Protein AF-0000000085035680 (afdb_homodimer)

pLDDT: mean 93.9, std 11.46, range [41.88, 98.94]

Foldseek 3Di:
DVQVVVQVVQLVVLCVVCVVLPKHKDADPPLPDDPAQAAGMWIADPLAIEGEHEEEEQDQKDKDAQVNLCSQVVVCVVSVYFYWYWYFHPVDPVRFTFIAGPVQFDADPNNMTMDGNVSSVVGTDGSNVVSVVRHD/DVQVVVQVVQLVVLCVVCVVLPKHKDADPPLPNDPAQAAGMWIADPLAIEGEHEEEEQDQKDKDAQVNLCSQVVVCVVSVYFYWYWYFHPVDPVRFTFIAGPVQFDADPNNMTMDGNVSSVVGTDGSNVVSVVRHD

Nearest PDB structures (foldseek):
  2wcw-assembly2_C  TM=9.422E-01  e=6.097E-13  Archaeoglobus fulgidus
  2wcz-assembly1_A  TM=9.313E-01  e=2.581E-12  Archaeoglobus fulgidus
  2wcz-assembly1_B  TM=9.390E-01  e=1.023E-11  Archaeoglobus fulgidus
  1ob9-assembly1_A-2  TM=8.726E-01  e=2.090E-10  Saccharolobus solfataricus
  1ob8-assembly1_A  TM=8.510E-01  e=2.075E-09  Saccharolobus solfataricus

Solvent-accessible surface area (backbone atoms only — not comparable to full-atom values): 13864 Å² total; per-residue (Å²): 115,72,66,61,51,52,45,52,51,50,52,50,52,51,48,52,50,35,49,76,71,64,30,27,52,46,43,37,46,57,59,85,72,52,96,53,51,43,41,40,30,43,35,21,26,66,41,41,39,36,35,30,38,75,47,73,34,69,54,67,53,50,76,42,50,46,71,56,50,51,20,35,49,50,33,15,59,38,21,44,31,44,45,32,32,36,37,26,36,61,68,41,91,83,43,56,54,28,38,30,49,57,85,72,43,43,76,44,95,87,50,27,32,38,46,34,56,68,53,38,67,72,67,27,38,44,65,66,54,49,51,54,59,54,65,100,113,70,66,59,50,52,46,51,52,51,53,50,51,52,47,51,50,36,49,75,72,65,29,27,52,45,44,37,46,54,59,86,72,52,95,55,52,44,40,39,30,44,35,21,26,67,41,41,40,35,35,29,37,76,47,71,33,69,54,69,52,51,73,45,51,45,69,57,52,50,21,33,49,50,33,15,59,39,21,44,31,44,47,32,32,37,36,27,35,60,70,41,90,82,43,57,54,27,38,32,48,56,84,72,43,43,75,45,96,87,48,28,32,37,46,35,55,67,54,38,67,72,68,28,37,43,63,68,54,49,52,50,58,52,67,98

InterPro domains:
  IPR002732 Holliday junction resolvase Hjc [PF01870] (10-93)
  IPR011335 Restriction endonuclease type II-like [SSF52980] (7-133)
  IPR011856 tRNA endonuclease-like domain superfamily [G3DSA:3.40.1350.10] (1-135)
  IPR014428 Crossover junction endodeoxyribonuclease Hjc, archaeal [MF_01490] (3-134)
  IPR014428 Crossover junction endodeoxyribonuclease Hjc, archaeal [NF040854] (4-132)
  IPR014428 Crossover junction endodeoxyribonuclease Hjc, archaeal [PIRSF004985] (1-134)
  IPR014428 Crossover junction endodeoxyribonuclease Hjc, archaeal [PTHR39651] (1-120)
  IPR014428 Crossover junction endodeoxyribonuclease Hjc, archaeal [cd00523] (3-133)

Secondary structure (DSSP, 8-state):
-HHHHHHHHHHHHHHHHHHHTT-EEEEBTTTTT-SS---SEEEEETTEEEEEEEEEESSSEEEE-HHHHHHHHHHHHHHT-EEEEEEEETTSSS-PEEEEEGGGSEEPTTS-EEEEHHHHHHH-B-HHHHHHHHH-/-HHHHHHHHHHHHHHHHHHHTT-EEEEBTTTTT-SS---SEEEEETTEEEEEEEEEESSSEEEE-HHHHHHHHHHHHHHT-EEEEEEEETTSSS-PEEEEEGGGSEEPTTS-EEEEHHHHHHH-B-HHHHHHHHH-

Organism: Korarchaeum cryptofilum (strain OPF8) (NCBI:txid374847)

Structure (mmCIF, N/CA/C/O backbone):
data_AF-0000000085035680-model_v1
#
loop_
_entity.id
_entity.type
_entity.pdbx_description
1 polymer 'Crossover junction endodeoxyribonuclease Hjc'
#
loop_
_atom_site.group_PDB
_atom_site.id
_atom_site.type_symbol
_atom_site.label_atom_id
_atom_site.label_alt_id
_atom_site.label_comp_id
_atom_site.label_asym_id
_atom_site.label_entity_id
_atom_site.label_seq_id
_atom_site.pdbx_PDB_ins_code
_atom_site.Cartn_x
_atom_site.Cartn_y
_atom_site.Cartn_z
_atom_site.occupancy
_atom_site.B_iso_or_equiv
_atom_site.auth_seq_id
_atom_site.auth_comp_id
_atom_site.auth_asym_id
_atom_site.auth_atom_id
_atom_site.pdbx_PDB_model_num
ATOM 1 N N . MET A 1 1 ? 19.438 16.219 0.555 1 43.16 1 MET A N 1
ATOM 2 C CA . MET A 1 1 ? 19.703 15.07 1.417 1 43.16 1 MET A CA 1
ATOM 3 C C . MET A 1 1 ? 18.938 15.18 2.73 1 43.16 1 MET A C 1
ATOM 5 O O . MET A 1 1 ? 18.344 14.203 3.197 1 43.16 1 MET A O 1
ATOM 9 N N . LYS A 1 2 ? 18.984 16.359 3.414 1 41.88 2 LYS A N 1
ATOM 10 C CA . LYS A 1 2 ? 18.391 16.641 4.719 1 41.88 2 LYS A CA 1
ATOM 11 C C . LYS A 1 2 ? 16.875 16.578 4.664 1 41.88 2 LYS A C 1
ATOM 13 O O . LYS A 1 2 ? 16.234 16 5.543 1 41.88 2 LYS A O 1
ATOM 18 N N . VAL A 1 3 ? 16.328 17.109 3.543 1 42.78 3 VAL A N 1
ATOM 19 C CA . VAL A 1 3 ? 14.875 17.188 3.404 1 42.78 3 VAL A CA 1
ATOM 20 C C . VAL A 1 3 ? 14.305 15.797 3.141 1 42.78 3 VAL A C 1
ATOM 22 O O . VAL A 1 3 ? 13.258 15.438 3.691 1 42.78 3 VAL A O 1
ATOM 25 N N . LYS A 1 4 ? 14.898 14.977 2.395 1 55.94 4 LYS A N 1
ATOM 26 C CA . LYS A 1 4 ? 14.461 13.617 2.113 1 55.94 4 LYS A CA 1
ATOM 27 C C . LYS A 1 4 ? 14.406 12.781 3.391 1 55.94 4 LYS A C 1
ATOM 29 O O . LYS A 1 4 ? 13.469 12.008 3.598 1 55.94 4 LYS A O 1
ATOM 34 N N . ARG A 1 5 ? 15.383 13.062 4.184 1 67.38 5 ARG A N 1
ATOM 35 C CA . ARG A 1 5 ? 15.477 12.336 5.445 1 67.38 5 ARG A CA 1
ATOM 36 C C . ARG A 1 5 ? 14.336 12.703 6.383 1 67.38 5 ARG A C 1
ATOM 38 O O . ARG A 1 5 ? 13.781 11.844 7.062 1 67.38 5 ARG A O 1
ATOM 45 N N . LYS A 1 6 ? 14.008 13.977 6.316 1 74.56 6 LYS A N 1
ATOM 46 C CA . LYS A 1 6 ? 12.922 14.438 7.176 1 74.56 6 LYS A CA 1
ATOM 47 C C . LYS A 1 6 ? 11.586 13.852 6.73 1 74.56 6 LYS A C 1
ATOM 49 O O . LYS A 1 6 ? 10.75 13.484 7.562 1 74.56 6 LYS A O 1
ATOM 54 N N . GLY A 1 7 ? 11.43 13.711 5.566 1 87.25 7 GLY A N 1
ATOM 55 C CA . GLY A 1 7 ? 10.227 13.109 5.02 1 87.25 7 GLY A CA 1
ATOM 56 C C . GLY A 1 7 ? 10.078 11.648 5.375 1 87.25 7 GLY A C 1
ATOM 57 O O . GLY A 1 7 ? 9.008 11.211 5.809 1 87.25 7 GLY A O 1
ATOM 58 N N . THR A 1 8 ? 11.188 11.008 5.266 1 89.25 8 THR A N 1
ATOM 59 C CA . THR A 1 8 ? 11.156 9.578 5.566 1 89.25 8 THR A CA 1
ATOM 60 C C . THR A 1 8 ? 10.844 9.344 7.039 1 89.25 8 THR A C 1
ATOM 62 O O . THR A 1 8 ? 10.055 8.461 7.375 1 89.25 8 THR A O 1
ATOM 65 N N . LYS A 1 9 ? 11.43 10.086 7.906 1 92.81 9 LYS A N 1
ATOM 66 C CA . LYS A 1 9 ? 11.156 9.961 9.336 1 92.81 9 LYS A CA 1
ATOM 67 C C . LYS A 1 9 ? 9.695 10.266 9.641 1 92.81 9 LYS A C 1
ATOM 69 O O . LYS A 1 9 ? 9.07 9.586 10.461 1 92.81 9 LYS A O 1
ATOM 74 N N . ALA A 1 10 ? 9.172 11.281 9.031 1 95.38 10 ALA A N 1
ATOM 75 C CA . ALA A 1 10 ? 7.773 11.656 9.242 1 95.38 10 ALA A CA 1
ATOM 76 C C . ALA A 1 10 ? 6.836 10.531 8.812 1 95.38 10 ALA A C 1
ATOM 78 O O . ALA A 1 10 ? 5.855 10.234 9.5 1 95.38 10 ALA A O 1
ATOM 79 N N . GLU A 1 11 ? 7.156 9.922 7.672 1 95.69 11 GLU A N 1
ATOM 80 C CA . GLU A 1 11 ? 6.352 8.797 7.211 1 95.69 11 GLU A CA 1
ATOM 81 C C . GLU A 1 11 ? 6.383 7.648 8.211 1 95.69 11 GLU A C 1
ATOM 83 O O . GLU A 1 11 ? 5.344 7.059 8.523 1 95.69 11 GLU A O 1
ATOM 88 N N . ARG A 1 12 ? 7.492 7.395 8.742 1 95.06 12 ARG A N 1
ATOM 89 C CA . ARG A 1 12 ? 7.629 6.301 9.695 1 95.06 12 ARG A CA 1
ATOM 90 C C . ARG A 1 12 ? 6.906 6.617 11 1 95.06 12 ARG A C 1
ATOM 92 O O . ARG A 1 12 ? 6.258 5.742 11.586 1 95.06 12 ARG A O 1
ATOM 99 N N . ASP A 1 13 ? 7.051 7.844 11.422 1 96.06 13 ASP A N 1
ATOM 100 C CA . ASP A 1 13 ? 6.344 8.273 12.625 1 96.06 13 ASP A CA 1
ATOM 101 C C . ASP A 1 13 ? 4.832 8.094 12.469 1 96.06 13 ASP A C 1
ATOM 103 O O . ASP A 1 13 ? 4.164 7.594 13.375 1 96.06 13 ASP A O 1
ATOM 107 N N . LEU A 1 14 ? 4.332 8.523 11.359 1 97.81 14 LEU A N 1
ATOM 108 C CA . LEU A 1 14 ? 2.9 8.422 11.102 1 97.81 14 LEU A CA 1
ATOM 109 C C . LEU A 1 14 ? 2.471 6.957 11.016 1 97.81 14 LEU A C 1
ATOM 111 O O . LEU A 1 14 ? 1.43 6.582 11.555 1 97.81 14 LEU A O 1
ATOM 115 N N . LEU A 1 15 ? 3.244 6.176 10.383 1 97.12 15 LEU A N 1
ATOM 116 C CA . LEU A 1 15 ? 2.982 4.742 10.281 1 97.12 15 LEU A CA 1
ATOM 117 C C . LEU A 1 15 ? 2.896 4.105 11.656 1 97.12 15 LEU A C 1
ATOM 119 O O . LEU A 1 15 ? 1.961 3.35 11.938 1 97.12 15 LEU A O 1
ATOM 123 N N . ASP A 1 16 ? 3.834 4.418 12.477 1 97.38 16 ASP A N 1
ATOM 124 C CA . ASP A 1 16 ? 3.855 3.893 13.836 1 97.38 16 ASP A CA 1
ATOM 125 C C . ASP A 1 16 ? 2.594 4.293 14.602 1 97.38 16 ASP A C 1
ATOM 127 O O . ASP A 1 16 ? 2.018 3.482 15.328 1 97.38 16 ASP A O 1
ATOM 131 N N . LYS A 1 17 ? 2.258 5.488 14.453 1 98.12 17 LYS A N 1
ATOM 132 C CA . LYS A 1 17 ? 1.06 5.98 15.125 1 98.12 17 LYS A CA 1
ATOM 133 C C . LYS A 1 17 ? -0.184 5.234 14.656 1 98.12 17 LYS A C 1
ATOM 135 O O . LYS A 1 17 ? -1.044 4.875 15.461 1 98.12 17 LYS A O 1
ATOM 140 N N . PHE A 1 18 ? -0.332 4.996 13.359 1 98.62 18 PHE A N 1
ATOM 141 C CA . PHE A 1 18 ? -1.469 4.262 12.828 1 98.62 18 PHE A CA 1
ATOM 142 C C . PHE A 1 18 ? -1.557 2.871 13.445 1 98.62 18 PHE A C 1
ATOM 144 O O . PHE A 1 18 ? -2.617 2.465 13.922 1 98.62 18 PHE A O 1
ATOM 151 N N . TRP A 1 19 ? -0.537 2.199 13.516 1 98.44 19 TRP A N 1
ATOM 152 C CA . TRP A 1 19 ? -0.544 0.84 14.047 1 98.44 19 TRP A CA 1
ATOM 153 C C . TRP A 1 19 ? -0.839 0.842 15.539 1 98.44 19 TRP A C 1
ATOM 155 O O . TRP A 1 19 ? -1.542 -0.038 16.047 1 98.44 19 TRP A O 1
ATOM 165 N N . ARG A 1 20 ? -0.285 1.836 16.234 1 98.19 20 ARG A N 1
ATOM 166 C CA . ARG A 1 20 ? -0.594 1.951 17.656 1 98.19 20 ARG A CA 1
ATOM 167 C C . ARG A 1 20 ? -2.088 2.17 17.875 1 98.19 20 ARG A C 1
ATOM 169 O O . ARG A 1 20 ? -2.646 1.709 18.875 1 98.19 20 ARG A O 1
ATOM 176 N N . LEU A 1 21 ? -2.684 2.801 16.922 1 98.69 21 LEU A N 1
ATOM 177 C CA . LEU A 1 21 ? -4.098 3.143 17.062 1 98.69 21 LEU A CA 1
ATOM 178 C C . LEU A 1 21 ? -4.977 2.057 16.453 1 98.69 21 LEU A C 1
ATOM 180 O O . LEU A 1 21 ? -6.203 2.182 16.438 1 98.69 21 LEU A O 1
ATOM 184 N N . GLY A 1 22 ? -4.395 1.031 15.852 1 98.31 22 GLY A N 1
ATOM 185 C CA . GLY A 1 22 ? -5.137 -0.125 15.375 1 98.31 22 GLY A CA 1
ATOM 186 C C . GLY A 1 22 ? -5.477 -0.045 13.898 1 98.31 22 GLY A C 1
ATOM 187 O O . GLY A 1 22 ? -6.348 -0.774 13.414 1 98.31 22 GLY A O 1
ATOM 188 N N . ILE A 1 23 ? -4.793 0.842 13.188 1 98.69 23 ILE A N 1
ATOM 189 C CA . ILE A 1 23 ? -4.98 0.989 11.75 1 98.69 23 ILE A CA 1
ATOM 190 C C . ILE A 1 23 ? -3.836 0.31 11.008 1 98.69 23 ILE A C 1
ATOM 192 O O . ILE A 1 23 ? -2.666 0.506 11.344 1 98.69 23 ILE A O 1
ATOM 196 N N . GLY A 1 24 ? -4.215 -0.551 10.07 1 98.5 24 GLY A N 1
ATOM 197 C CA . GLY A 1 24 ? -3.172 -1.075 9.203 1 98.5 24 GLY A CA 1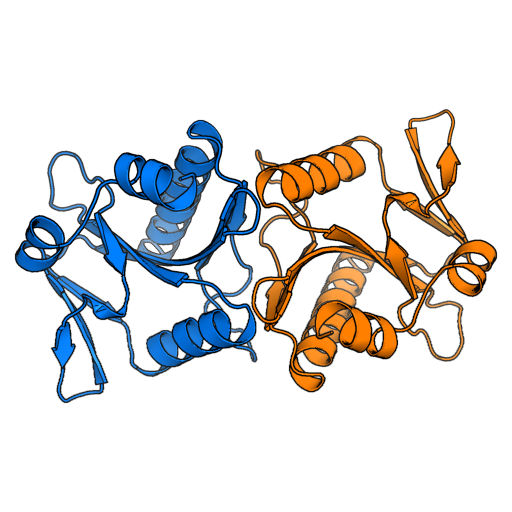
ATOM 198 C C . GLY A 1 24 ? -2.625 -0.043 8.234 1 98.5 24 GLY A C 1
ATOM 199 O O . GLY A 1 24 ? -3.381 0.764 7.688 1 98.5 24 GLY A O 1
ATOM 200 N N . ALA A 1 25 ? -1.33 -0.09 8.031 1 98.44 25 ALA A N 1
ATOM 201 C CA . ALA A 1 25 ? -0.737 0.911 7.148 1 98.44 25 ALA A CA 1
ATOM 202 C C . ALA A 1 25 ? 0.606 0.433 6.605 1 98.44 25 ALA A C 1
ATOM 204 O O . ALA A 1 25 ? 1.331 -0.302 7.277 1 98.44 25 ALA A O 1
ATOM 205 N N . VAL A 1 26 ? 0.913 0.912 5.371 1 97.19 26 VAL A N 1
ATOM 206 C CA . VAL A 1 26 ? 2.199 0.6 4.758 1 97.19 26 VAL A CA 1
ATOM 207 C C . VAL A 1 26 ? 2.752 1.839 4.059 1 97.19 26 VAL A C 1
ATOM 209 O O . VAL A 1 26 ? 1.99 2.701 3.613 1 97.19 26 VAL A O 1
ATOM 212 N N . ARG A 1 27 ? 4.062 1.878 4.035 1 96.56 27 ARG A N 1
ATOM 213 C CA . ARG A 1 27 ? 4.691 2.879 3.18 1 96.56 27 ARG A CA 1
ATOM 214 C C . ARG A 1 27 ? 4.793 2.385 1.74 1 96.56 27 ARG A C 1
ATOM 216 O O . ARG A 1 27 ? 5.07 1.207 1.501 1 96.56 27 ARG A O 1
ATOM 223 N N . VAL A 1 28 ? 4.59 3.271 0.886 1 95.81 28 VAL A N 1
ATOM 224 C CA . VAL A 1 28 ? 4.652 2.943 -0.535 1 95.81 28 VAL A CA 1
ATOM 225 C C . VAL A 1 28 ? 6.066 3.188 -1.06 1 95.81 28 VAL A C 1
ATOM 227 O O . VAL A 1 28 ? 6.715 4.168 -0.682 1 95.81 28 VAL A O 1
ATOM 230 N N . ALA A 1 29 ? 6.484 2.26 -1.96 1 92.06 29 ALA A N 1
ATOM 231 C CA . ALA A 1 29 ? 7.816 2.387 -2.545 1 92.06 29 ALA A CA 1
ATOM 232 C C . ALA A 1 29 ? 7.816 3.393 -3.693 1 92.06 29 ALA A C 1
ATOM 234 O O . ALA A 1 29 ? 6.941 3.355 -4.559 1 92.06 29 ALA A O 1
ATOM 235 N N . GLY A 1 30 ? 8.805 4.18 -3.838 1 76.56 30 GLY A N 1
ATOM 236 C CA . GLY A 1 30 ? 9.086 4.965 -5.027 1 76.56 30 GLY A CA 1
ATOM 237 C C . GLY A 1 30 ? 8.195 6.18 -5.168 1 76.56 30 GLY A C 1
ATOM 238 O O . GLY A 1 30 ? 7.859 6.586 -6.285 1 76.56 30 GLY A O 1
ATOM 239 N N . SER A 1 31 ? 7.363 6.812 -4.328 1 61.81 31 SER A N 1
ATOM 240 C CA . SER A 1 31 ? 6.41 7.918 -4.402 1 61.81 31 SER A CA 1
ATOM 241 C C . SER A 1 31 ? 6.777 8.891 -5.52 1 61.81 31 SER A C 1
ATOM 243 O O . SER A 1 31 ? 5.906 9.367 -6.246 1 61.81 31 SER A O 1
ATOM 245 N N . GLY A 1 32 ? 8 9.023 -5.953 1 53.56 32 GLY A N 1
ATOM 246 C CA . GLY A 1 32 ? 8.391 10.039 -6.914 1 53.56 32 GLY A CA 1
ATOM 247 C C . GLY A 1 32 ? 8.773 9.469 -8.266 1 53.56 32 GLY A C 1
ATOM 248 O O . GLY A 1 32 ? 8.859 10.203 -9.258 1 53.56 32 GLY A O 1
ATOM 249 N N . ALA A 1 33 ? 8.914 8.258 -8.359 1 57.81 33 ALA A N 1
ATOM 250 C CA . ALA A 1 33 ? 9.508 7.75 -9.594 1 57.81 33 ALA A CA 1
ATOM 251 C C . ALA A 1 33 ? 8.633 6.672 -10.219 1 57.81 33 ALA A C 1
ATOM 253 O O . ALA A 1 33 ? 9.008 6.07 -11.234 1 57.81 33 ALA A O 1
ATOM 254 N N . SER A 1 34 ? 7.441 6.691 -9.695 1 64.88 34 SER A N 1
ATOM 255 C CA . SER A 1 34 ? 6.648 5.566 -10.188 1 64.88 34 SER A CA 1
ATOM 256 C C . SER A 1 34 ? 5.965 5.91 -11.508 1 64.88 34 SER A C 1
ATOM 258 O O . SER A 1 34 ? 5.52 7.039 -11.703 1 64.88 34 SER A O 1
ATOM 260 N N . ALA A 1 35 ? 5.957 4.992 -12.43 1 83.75 35 ALA A N 1
ATOM 261 C CA . ALA A 1 35 ? 5.246 5.129 -13.703 1 83.75 35 ALA A CA 1
ATOM 262 C C . ALA A 1 35 ? 3.736 5.102 -13.492 1 83.75 35 ALA A C 1
ATOM 264 O O . ALA A 1 35 ? 2.973 5.492 -14.375 1 83.75 35 ALA A O 1
ATOM 265 N N . HIS A 1 36 ? 3.326 4.715 -12.297 1 95.38 36 HIS A N 1
ATOM 266 C CA . HIS A 1 36 ? 1.904 4.602 -11.992 1 95.38 36 HIS A CA 1
ATOM 267 C C . HIS A 1 36 ? 1.511 5.516 -10.836 1 95.38 36 HIS A C 1
ATOM 269 O O . HIS A 1 36 ? 2.363 5.934 -10.055 1 95.38 36 HIS A O 1
ATOM 275 N N . PRO A 1 37 ? 0.228 5.879 -10.812 1 97 37 PRO A N 1
ATOM 276 C CA . PRO A 1 37 ? -0.267 6.668 -9.68 1 97 37 PRO A CA 1
ATOM 277 C C . PRO A 1 37 ? 0.182 6.109 -8.328 1 97 37 PRO A C 1
ATOM 279 O O . PRO A 1 37 ? 0.234 4.891 -8.148 1 97 37 PRO A O 1
ATOM 282 N N . SER A 1 38 ? 0.51 7.02 -7.445 1 96.75 38 SER A N 1
ATOM 283 C CA . SER A 1 38 ? 1.128 6.609 -6.191 1 96.75 38 SER A CA 1
ATOM 284 C C . SER A 1 38 ? 0.861 7.625 -5.086 1 96.75 38 SER A C 1
ATOM 286 O O . SER A 1 38 ? 0.177 8.625 -5.305 1 96.75 38 SER A O 1
ATOM 288 N N . THR A 1 39 ? 1.312 7.281 -3.898 1 96.88 39 THR A N 1
ATOM 289 C CA . THR A 1 39 ? 1.241 8.07 -2.678 1 96.88 39 THR A CA 1
ATOM 290 C C . THR A 1 39 ? 2.355 7.68 -1.711 1 96.88 39 THR A C 1
ATOM 292 O O . THR A 1 39 ? 3.268 6.938 -2.076 1 96.88 39 THR A O 1
ATOM 295 N N . ASP A 1 40 ? 2.248 8.18 -0.502 1 96.88 40 ASP A N 1
ATOM 296 C CA . ASP A 1 40 ? 3.316 7.867 0.44 1 96.88 40 ASP A CA 1
ATOM 297 C C . ASP A 1 40 ? 2.906 6.73 1.375 1 96.88 40 ASP A C 1
ATOM 299 O O . ASP A 1 40 ? 3.725 5.875 1.718 1 96.88 40 ASP A O 1
ATOM 303 N N . ILE A 1 41 ? 1.662 6.738 1.8 1 98 41 ILE A N 1
ATOM 304 C CA . ILE A 1 41 ? 1.158 5.754 2.754 1 98 41 ILE A CA 1
ATOM 305 C C . ILE A 1 41 ? -0.221 5.27 2.314 1 98 41 ILE A C 1
ATOM 307 O O . ILE A 1 41 ? -1.058 6.062 1.882 1 98 41 ILE A O 1
ATOM 311 N N . ILE A 1 42 ? -0.447 4 2.361 1 98.56 42 ILE A N 1
ATOM 312 C CA . ILE A 1 42 ? -1.786 3.42 2.344 1 98.56 42 ILE A CA 1
ATOM 313 C C . ILE A 1 42 ? -2.176 2.979 3.752 1 98.56 42 ILE A C 1
ATOM 315 O O . ILE A 1 42 ? -1.399 2.305 4.434 1 98.56 42 ILE A O 1
ATOM 319 N N . ALA A 1 43 ? -3.287 3.389 4.195 1 98.75 43 ALA A N 1
ATOM 320 C CA . ALA A 1 43 ? -3.812 2.994 5.5 1 98.75 43 ALA A CA 1
ATOM 321 C C . ALA A 1 43 ? -5.227 2.43 5.375 1 98.75 43 ALA A C 1
ATOM 323 O O . ALA A 1 43 ? -5.98 2.824 4.484 1 98.75 43 ALA A O 1
ATOM 324 N N . GLY A 1 44 ? -5.551 1.505 6.238 1 98.5 44 GLY A N 1
ATOM 325 C CA . GLY A 1 44 ? -6.879 0.915 6.137 1 98.5 44 GLY A CA 1
ATOM 326 C C . GLY A 1 44 ? -7.336 0.249 7.418 1 98.5 44 GLY A C 1
ATOM 327 O O . GLY A 1 44 ? -6.512 -0.109 8.266 1 98.5 44 GLY A O 1
ATOM 328 N N . PHE A 1 45 ? -8.656 0.135 7.488 1 98.81 45 PHE A N 1
ATOM 329 C CA . PHE A 1 45 ? -9.328 -0.571 8.578 1 98.81 45 PHE A CA 1
ATOM 330 C C . PHE A 1 45 ? -10.641 -1.181 8.102 1 98.81 45 PHE A C 1
ATOM 332 O O . PHE A 1 45 ? -11.57 -0.458 7.734 1 98.81 45 PHE A O 1
ATOM 339 N N . ARG A 1 46 ? -10.68 -2.48 8.148 1 98.12 46 ARG A N 1
ATOM 340 C CA . ARG A 1 46 ? -11.883 -3.248 7.855 1 98.12 46 ARG A CA 1
ATOM 341 C C . ARG A 1 46 ? -12.555 -2.744 6.582 1 98.12 46 ARG A C 1
ATOM 343 O O . ARG A 1 46 ? -13.758 -2.479 6.574 1 98.12 46 ARG A O 1
ATOM 350 N N . GLY A 1 47 ? -11.734 -2.566 5.574 1 97.06 47 GLY A N 1
ATOM 351 C CA . GLY A 1 47 ? -12.273 -2.301 4.25 1 97.06 47 GLY A CA 1
ATOM 352 C C . GLY A 1 47 ? -12.281 -0.825 3.895 1 97.06 47 GLY A C 1
ATOM 353 O O . GLY A 1 47 ? -12.484 -0.462 2.734 1 97.06 47 GLY A O 1
ATOM 354 N N . ARG A 1 48 ? -12.156 0.03 4.82 1 98.5 48 ARG A N 1
ATOM 355 C CA . ARG A 1 48 ? -12.008 1.452 4.531 1 98.5 48 ARG A CA 1
ATOM 356 C C . ARG A 1 48 ? -10.547 1.816 4.301 1 98.5 48 ARG A C 1
ATOM 358 O O . ARG A 1 48 ? -9.695 1.543 5.148 1 98.5 48 ARG A O 1
ATOM 365 N N . ILE A 1 49 ? -10.305 2.422 3.17 1 98.81 49 ILE A N 1
ATOM 366 C CA . ILE A 1 49 ? -8.922 2.641 2.76 1 98.81 49 ILE A CA 1
ATOM 367 C C . ILE A 1 49 ? -8.672 4.137 2.572 1 98.81 49 ILE A C 1
ATOM 369 O O . ILE A 1 49 ? -9.508 4.848 2.014 1 98.81 49 ILE A O 1
ATOM 373 N N . ALA A 1 50 ? -7.539 4.602 3.016 1 98.88 50 ALA A N 1
ATOM 374 C CA . ALA A 1 50 ? -7.059 5.957 2.764 1 98.88 50 ALA A CA 1
ATOM 375 C C . ALA A 1 50 ? -5.711 5.941 2.051 1 98.88 50 ALA A C 1
ATOM 377 O O . ALA A 1 50 ? -4.836 5.133 2.381 1 98.88 50 ALA A O 1
ATOM 378 N N . VAL A 1 51 ? -5.527 6.73 1.034 1 98.75 51 VAL A N 1
ATOM 379 C CA . VAL A 1 51 ? -4.219 7.035 0.461 1 98.75 51 VAL A CA 1
ATOM 380 C C . VAL A 1 51 ? -3.727 8.383 0.985 1 98.75 51 VAL A C 1
ATOM 382 O O . VAL A 1 51 ? -4.457 9.375 0.948 1 98.75 51 VAL A O 1
ATOM 385 N N . ILE A 1 52 ? -2.506 8.391 1.483 1 98.75 52 ILE 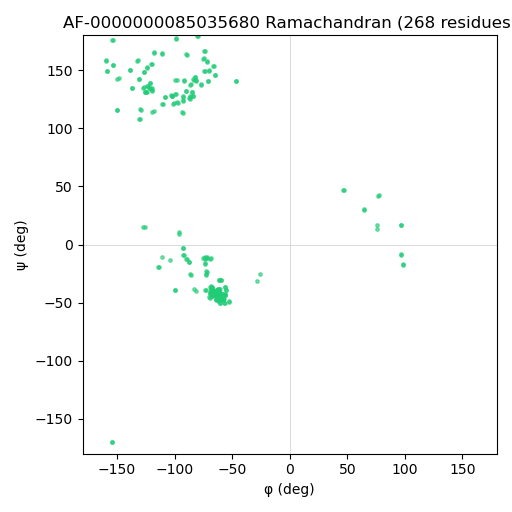A N 1
ATOM 386 C CA . ILE A 1 52 ? -2.102 9.539 2.291 1 98.75 52 ILE A CA 1
ATOM 387 C C . ILE A 1 52 ? -0.768 10.086 1.781 1 98.75 52 ILE A C 1
ATOM 389 O O . ILE A 1 52 ? 0.246 9.383 1.809 1 98.75 52 ILE A O 1
ATOM 393 N N . GLU A 1 53 ? -0.788 11.305 1.294 1 98.25 53 GLU A N 1
ATOM 394 C CA . GLU A 1 53 ? 0.42 12.062 0.981 1 98.25 53 GLU A CA 1
ATOM 395 C C . GLU A 1 53 ? 0.963 12.773 2.221 1 98.25 53 GLU A C 1
ATOM 397 O O . GLU A 1 53 ? 0.217 13.445 2.936 1 98.25 53 GLU A O 1
ATOM 402 N N . VAL A 1 54 ? 2.289 12.617 2.471 1 97.88 54 VAL A N 1
ATOM 403 C CA . VAL A 1 54 ? 2.875 13.18 3.682 1 97.88 54 VAL A CA 1
ATOM 404 C C . VAL A 1 54 ? 3.758 14.375 3.32 1 97.88 54 VAL A C 1
ATOM 406 O O . VAL A 1 54 ? 4.617 14.273 2.441 1 97.88 54 VAL A O 1
ATOM 409 N N . LYS A 1 55 ? 3.529 15.5 3.945 1 97.25 55 LYS A N 1
ATOM 410 C CA . LYS A 1 55 ? 4.316 16.719 3.756 1 97.25 55 LYS A CA 1
ATOM 411 C C . LYS A 1 55 ? 4.875 17.219 5.082 1 97.25 55 LYS A C 1
ATOM 413 O O . LYS A 1 55 ? 4.156 17.281 6.082 1 97.25 55 LYS A O 1
ATOM 418 N N . VAL A 1 56 ? 6.148 17.516 5.121 1 96.56 56 VAL A N 1
ATOM 419 C CA . VAL A 1 56 ? 6.809 18.141 6.262 1 96.56 56 VAL A CA 1
ATOM 420 C C . VAL A 1 56 ? 7.418 19.484 5.844 1 96.56 56 VAL A C 1
ATOM 422 O O . VAL A 1 56 ? 8.062 19.578 4.793 1 96.56 56 VAL A O 1
ATOM 425 N N . SER A 1 57 ? 7.184 20.438 6.691 1 95.69 57 SER A N 1
ATOM 426 C CA . SER A 1 57 ? 7.711 21.75 6.328 1 95.69 57 SER A CA 1
ATOM 427 C C . SER A 1 57 ? 8.055 22.578 7.566 1 95.69 57 SER A C 1
ATOM 429 O O . SER A 1 57 ? 7.332 22.531 8.562 1 95.69 57 SER A O 1
ATOM 431 N N . SER A 1 58 ? 9.117 23.312 7.461 1 94.81 58 SER A N 1
ATOM 432 C CA . SER A 1 58 ? 9.438 24.312 8.484 1 94.81 58 SER A CA 1
ATOM 433 C C . SER A 1 58 ? 8.766 25.641 8.188 1 94.81 58 SER A C 1
ATOM 435 O O . SER A 1 58 ? 8.742 26.531 9.039 1 94.81 58 SER A O 1
ATOM 437 N N . LYS A 1 59 ? 8.281 25.797 6.98 1 95.56 59 LYS A N 1
ATOM 438 C CA . LYS A 1 59 ? 7.559 27 6.582 1 95.56 59 LYS A CA 1
ATOM 439 C C . LYS A 1 59 ? 6.109 26.953 7.055 1 95.56 59 LYS A C 1
ATOM 441 O O . LYS A 1 59 ? 5.703 26.016 7.746 1 95.56 59 LYS A O 1
ATOM 446 N N . GLU A 1 60 ? 5.387 28.031 6.727 1 96.06 60 GLU A N 1
ATOM 447 C CA . GLU A 1 60 ? 4.016 28.141 7.223 1 96.06 60 GLU A CA 1
ATOM 448 C C . GLU A 1 60 ? 3.014 27.656 6.18 1 96.06 60 GLU A C 1
ATOM 450 O O . GLU A 1 60 ? 1.81 27.875 6.316 1 96.06 60 GLU A O 1
ATOM 455 N N . ALA A 1 61 ? 3.518 27.047 5.102 1 97.88 61 ALA A N 1
ATOM 456 C CA . ALA A 1 61 ? 2.639 26.469 4.094 1 97.88 61 ALA A CA 1
ATOM 457 C C . ALA A 1 61 ? 3.336 25.328 3.354 1 97.88 61 ALA A C 1
ATOM 459 O O . ALA A 1 61 ? 4.566 25.281 3.295 1 97.88 61 ALA A O 1
ATOM 460 N N . VAL A 1 62 ? 2.5 24.406 2.832 1 98.06 62 VAL A N 1
ATOM 461 C CA . VAL A 1 62 ? 2.99 23.375 1.91 1 98.06 62 VAL A CA 1
ATOM 462 C C . VAL A 1 62 ? 2.195 23.438 0.607 1 98.06 62 VAL A C 1
ATOM 464 O O . VAL A 1 62 ? 1.046 23.891 0.593 1 98.06 62 VAL A O 1
ATOM 467 N N . TYR A 1 63 ? 2.879 23.016 -0.405 1 98.38 63 TYR A N 1
ATOM 468 C CA . TYR A 1 63 ? 2.271 23 -1.729 1 98.38 63 TYR A CA 1
ATOM 469 C C . TYR A 1 63 ? 2.396 21.609 -2.363 1 98.38 63 TYR A C 1
ATOM 471 O O . TYR A 1 63 ? 3.434 20.953 -2.242 1 98.38 63 TYR A O 1
ATOM 479 N N . ILE A 1 64 ? 1.366 21.156 -2.924 1 97.81 64 ILE A N 1
ATOM 480 C CA . ILE A 1 64 ? 1.375 19.891 -3.648 1 97.81 64 ILE A CA 1
ATOM 481 C C . ILE A 1 64 ? 1.206 20.141 -5.145 1 97.81 64 ILE A C 1
ATOM 483 O O . ILE A 1 64 ? 0.2 20.719 -5.57 1 97.81 64 ILE A O 1
ATOM 487 N N . PRO A 1 65 ? 2.137 19.719 -5.922 1 97.19 65 PRO A N 1
ATOM 488 C CA . PRO A 1 65 ? 2.068 19.984 -7.363 1 97.19 65 PRO A CA 1
ATOM 489 C C . PRO A 1 65 ? 0.907 19.266 -8.039 1 97.19 65 PRO A C 1
ATOM 491 O O . PRO A 1 65 ? 0.492 18.188 -7.582 1 97.19 65 PRO A O 1
ATOM 494 N N . PRO A 1 66 ? 0.45 19.828 -9.133 1 97.19 66 PRO A N 1
ATOM 495 C CA . PRO A 1 66 ? -0.698 19.25 -9.836 1 97.19 66 PRO A CA 1
ATOM 496 C C . PRO A 1 66 ? -0.487 17.781 -10.203 1 97.19 66 PRO A C 1
ATOM 498 O O . PRO A 1 66 ? -1.427 16.984 -10.141 1 97.19 66 PRO A O 1
ATOM 501 N N . GLU A 1 67 ? 0.729 17.422 -10.625 1 95.62 67 GLU A N 1
ATOM 502 C CA . GLU A 1 67 ? 0.998 16.031 -11.016 1 95.62 67 GLU A CA 1
ATOM 503 C C . GLU A 1 67 ? 0.834 15.086 -9.828 1 95.62 67 GLU A C 1
ATOM 505 O O . GLU A 1 67 ? 0.343 13.969 -9.992 1 95.62 67 GLU A O 1
ATOM 510 N N . GLU A 1 68 ? 1.256 15.5 -8.664 1 95.94 68 GLU A N 1
ATOM 511 C CA . GLU A 1 68 ? 1.098 14.695 -7.457 1 95.94 68 GLU A CA 1
ATOM 512 C C . GLU A 1 68 ? -0.369 14.594 -7.043 1 95.94 68 GLU A C 1
ATOM 514 O O . GLU A 1 68 ? -0.841 13.523 -6.656 1 95.94 68 GLU A O 1
ATOM 519 N N . VAL A 1 69 ? -1.083 15.688 -7.156 1 97 69 VAL A N 1
ATOM 520 C CA . VAL A 1 69 ? -2.51 15.703 -6.852 1 97 69 VAL A CA 1
ATOM 521 C C . VAL A 1 69 ? -3.244 14.711 -7.754 1 97 69 VAL A C 1
ATOM 523 O O . VAL A 1 69 ? -4.059 13.922 -7.281 1 97 69 VAL A O 1
ATOM 526 N N . ARG A 1 70 ? -2.934 14.773 -9.023 1 96.81 70 ARG A N 1
ATOM 527 C CA . ARG A 1 70 ? -3.553 13.859 -9.984 1 96.81 70 ARG A CA 1
ATOM 528 C C . ARG A 1 70 ? -3.23 12.414 -9.648 1 96.81 70 ARG A C 1
ATOM 530 O O . ARG A 1 70 ? -4.102 11.539 -9.734 1 96.81 70 ARG A O 1
ATOM 537 N N . SER A 1 71 ? -2.014 12.227 -9.289 1 97.06 71 SER A N 1
ATOM 538 C CA . SER A 1 71 ? -1.574 10.875 -8.938 1 97.06 71 SER A CA 1
ATOM 539 C C . SER A 1 71 ? -2.352 10.328 -7.746 1 97.06 71 SER A C 1
ATOM 541 O O . SER A 1 71 ? -2.881 9.219 -7.801 1 97.06 71 SER A O 1
ATOM 543 N N . ILE A 1 72 ? -2.482 11.102 -6.734 1 97.62 72 ILE A N 1
ATOM 544 C CA . ILE A 1 72 ? -3.186 10.719 -5.516 1 97.62 72 ILE A CA 1
ATOM 545 C C . ILE A 1 72 ? -4.652 10.43 -5.832 1 97.62 72 ILE A C 1
ATOM 547 O O . ILE A 1 72 ? -5.188 9.391 -5.441 1 97.62 72 ILE A O 1
ATOM 551 N N . ASN A 1 73 ? -5.258 11.32 -6.547 1 98.19 73 ASN A N 1
ATOM 552 C CA . ASN A 1 73 ? -6.68 11.195 -6.848 1 98.19 73 ASN A CA 1
ATOM 553 C C . ASN A 1 73 ? -6.953 10.008 -7.77 1 98.19 73 ASN A C 1
ATOM 555 O O . ASN A 1 73 ? -7.973 9.328 -7.625 1 98.19 73 ASN A O 1
ATOM 559 N N . SER A 1 74 ? -6.066 9.828 -8.703 1 98.25 74 SER A N 1
ATOM 560 C CA . SER A 1 74 ? -6.234 8.688 -9.602 1 98.25 74 SER A CA 1
ATOM 561 C C . SER A 1 74 ? -6.156 7.367 -8.852 1 98.25 74 SER A C 1
ATOM 563 O O . SER A 1 74 ? -7.008 6.492 -9.031 1 98.25 74 SER A O 1
ATOM 565 N N . LEU A 1 75 ? -5.164 7.266 -8 1 98.31 75 LEU A N 1
ATOM 566 C CA . LEU A 1 75 ? -5.02 6.066 -7.18 1 98.31 75 LEU A CA 1
ATOM 567 C C . LEU A 1 75 ? -6.246 5.859 -6.297 1 98.31 75 LEU A C 1
ATOM 569 O O . LEU A 1 75 ? -6.816 4.77 -6.262 1 98.31 75 LEU A O 1
ATOM 573 N N . ALA A 1 76 ? -6.594 6.91 -5.621 1 98.81 76 ALA A N 1
ATOM 574 C CA . ALA A 1 76 ? -7.746 6.855 -4.719 1 98.81 76 ALA A CA 1
ATOM 575 C C . ALA A 1 76 ? -9 6.414 -5.465 1 98.81 76 ALA A C 1
ATOM 577 O O . ALA A 1 76 ? -9.773 5.598 -4.961 1 98.81 76 ALA A O 1
ATOM 578 N N . SER A 1 77 ? -9.164 6.973 -6.609 1 98.69 77 SER A N 1
ATOM 579 C CA . SER A 1 77 ? -10.359 6.699 -7.402 1 98.69 77 SER A CA 1
ATOM 580 C C . SER A 1 77 ? -10.43 5.234 -7.82 1 98.69 77 SER A C 1
ATOM 582 O O . SER A 1 77 ? -11.461 4.582 -7.652 1 98.69 77 SER A O 1
ATOM 584 N N . VAL A 1 78 ? -9.391 4.68 -8.305 1 98.69 78 VAL A N 1
ATOM 585 C CA . VAL A 1 78 ? -9.391 3.307 -8.797 1 98.69 78 VAL A CA 1
ATOM 586 C C . VAL A 1 78 ? -9.578 2.338 -7.633 1 98.69 78 VAL A C 1
ATOM 588 O O . VAL A 1 78 ? -10.383 1.405 -7.715 1 98.69 78 VAL A O 1
ATOM 591 N N . ILE A 1 79 ? -8.875 2.562 -6.52 1 98.5 79 ILE A N 1
ATOM 592 C CA . ILE A 1 79 ? -8.906 1.686 -5.352 1 98.5 79 ILE A CA 1
ATOM 593 C C . ILE A 1 79 ? -10.242 1.842 -4.625 1 98.5 79 ILE A C 1
ATOM 595 O O . ILE A 1 79 ? -10.742 0.889 -4.023 1 98.5 79 ILE A O 1
ATOM 599 N N . GLY A 1 80 ? -10.82 2.914 -4.77 1 98.31 80 GLY A N 1
ATOM 600 C CA . GLY A 1 80 ? -11.953 3.258 -3.93 1 98.31 80 GLY A CA 1
ATOM 601 C C . GLY A 1 80 ? -11.555 3.707 -2.537 1 98.31 80 GLY A C 1
ATOM 602 O O . GLY A 1 80 ? -12.156 3.295 -1.547 1 98.31 80 GLY A O 1
ATOM 603 N N . ALA A 1 81 ? -10.531 4.516 -2.43 1 98.69 81 ALA A N 1
ATOM 604 C CA . ALA A 1 81 ? -9.977 5.004 -1.171 1 98.69 81 ALA A CA 1
ATOM 605 C C . ALA A 1 81 ? -10.227 6.496 -1.001 1 98.69 81 ALA A C 1
ATOM 607 O O . ALA A 1 81 ? -10.609 7.18 -1.953 1 98.69 81 ALA A O 1
ATOM 608 N N . GLU A 1 82 ? -10.055 6.926 0.172 1 98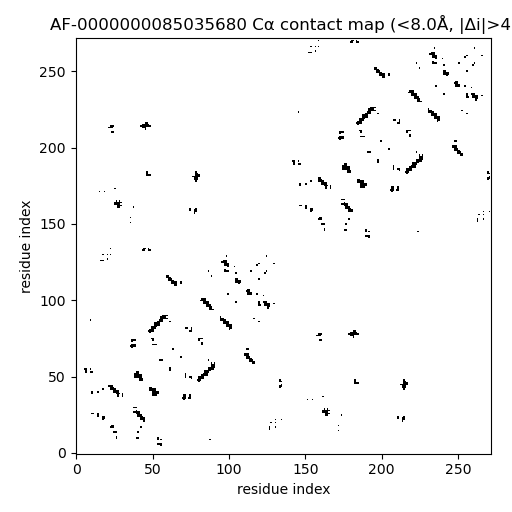.81 82 GLU A N 1
ATOM 609 C CA . GLU A 1 82 ? -10.125 8.359 0.431 1 98.81 82 GLU A CA 1
ATOM 610 C C . GLU A 1 82 ? -8.75 9.008 0.295 1 98.81 82 GLU A C 1
ATOM 612 O O . GLU A 1 82 ? -7.773 8.539 0.887 1 98.81 82 GLU A O 1
ATOM 617 N N . PRO A 1 83 ? -8.727 10.094 -0.424 1 98.88 83 PRO A N 1
ATOM 618 C CA . PRO A 1 83 ? -7.453 10.805 -0.545 1 98.88 83 PRO A CA 1
ATOM 619 C C . PRO A 1 83 ? -7.223 11.797 0.595 1 98.88 83 PRO A C 1
ATOM 621 O O . PRO A 1 83 ? -8.086 12.633 0.875 1 98.88 83 PRO A O 1
ATOM 624 N N . TRP A 1 84 ? -6.055 11.664 1.228 1 98.88 84 TRP A N 1
ATOM 625 C CA . TRP A 1 84 ? -5.711 12.484 2.381 1 98.88 84 TRP A CA 1
ATOM 626 C C . TRP A 1 84 ? -4.305 13.055 2.242 1 98.88 84 TRP A C 1
ATOM 628 O O . TRP A 1 84 ? -3.482 12.523 1.491 1 98.88 84 TRP A O 1
ATOM 638 N N . VAL A 1 85 ? -4.062 14.117 2.949 1 98.75 85 VAL A N 1
ATOM 639 C CA . VAL A 1 85 ? -2.713 14.633 3.162 1 98.75 85 VAL A CA 1
ATOM 640 C C . VAL A 1 85 ? -2.441 14.773 4.656 1 98.75 85 VAL A C 1
ATOM 642 O O . VAL A 1 85 ? -3.307 15.234 5.41 1 98.75 85 VAL A O 1
ATOM 645 N N . ALA A 1 86 ? -1.346 14.273 5.062 1 98.81 86 ALA A N 1
ATOM 646 C CA . ALA A 1 86 ? -0.818 14.516 6.402 1 98.81 86 ALA A CA 1
ATOM 647 C C . ALA A 1 86 ? 0.282 15.57 6.383 1 98.81 86 ALA A C 1
ATOM 649 O O . ALA A 1 86 ? 1.318 15.383 5.738 1 98.81 86 ALA A O 1
ATOM 650 N N . VAL A 1 87 ? 0.088 16.641 7.129 1 98.44 87 VAL A N 1
ATOM 651 C CA . VAL A 1 87 ? 1.062 17.734 7.117 1 98.44 87 VAL A CA 1
ATOM 652 C C . VAL A 1 87 ? 1.628 17.938 8.523 1 98.44 87 VAL A C 1
ATOM 654 O O . VAL A 1 87 ? 0.877 17.969 9.5 1 98.44 87 VAL A O 1
ATOM 657 N N . LYS A 1 88 ? 2.873 18.016 8.562 1 97.75 88 LYS A N 1
ATOM 658 C CA . LYS A 1 88 ? 3.584 18.359 9.789 1 97.75 88 LYS A CA 1
ATOM 659 C C . LYS A 1 88 ? 4.379 19.656 9.633 1 97.75 88 LYS A C 1
ATOM 661 O O . LYS A 1 88 ? 5.324 19.719 8.844 1 97.75 88 LYS A O 1
ATOM 666 N N . PHE A 1 89 ? 4 20.688 10.375 1 97.06 89 PHE A N 1
ATOM 667 C CA . PHE A 1 89 ? 4.762 21.938 10.414 1 97.06 89 PHE A CA 1
ATOM 668 C C . PHE A 1 89 ? 5.75 21.922 11.57 1 97.06 89 PHE A C 1
ATOM 670 O O . PHE A 1 89 ? 5.355 22 12.734 1 97.06 89 PHE A O 1
ATOM 677 N N . THR A 1 90 ? 6.945 21.922 1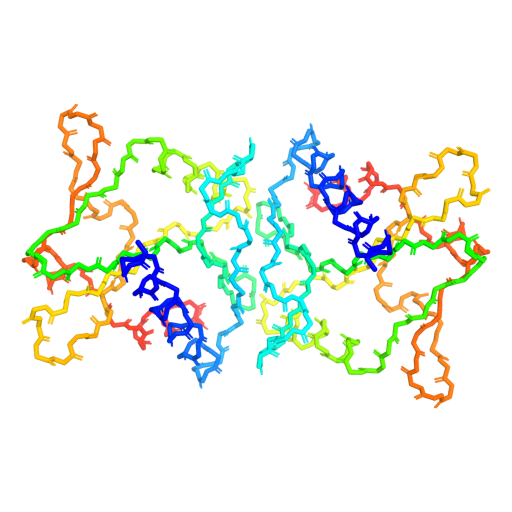1.18 1 94.38 90 THR A N 1
ATOM 678 C CA . THR A 1 90 ? 7.961 21.781 12.227 1 94.38 90 THR A CA 1
ATOM 679 C C . THR A 1 90 ? 8.109 23.094 12.992 1 94.38 90 THR A C 1
ATOM 681 O O . THR A 1 90 ? 8.719 23.125 14.07 1 94.38 90 THR A O 1
ATOM 684 N N . SER A 1 91 ? 7.551 24.141 12.5 1 91.31 91 SER A N 1
ATOM 685 C CA . SER A 1 91 ? 7.578 25.438 13.172 1 91.31 91 SER A CA 1
ATOM 686 C C . SER A 1 91 ? 6.641 25.453 14.375 1 91.31 91 SER A C 1
ATOM 688 O O . SER A 1 91 ? 6.75 26.312 15.25 1 91.31 91 SER A O 1
ATOM 690 N N . GLU A 1 92 ? 5.754 24.484 14.375 1 91.69 92 GLU A N 1
ATOM 691 C CA . GLU A 1 92 ? 4.832 24.375 15.5 1 91.69 92 GLU A CA 1
ATOM 692 C C . GLU A 1 92 ? 5.477 23.656 16.688 1 91.69 92 GLU A C 1
ATOM 694 O O . GLU A 1 92 ? 6.27 22.719 16.484 1 91.69 92 GLU A O 1
ATOM 699 N N . ARG A 1 93 ? 5.172 24.047 17.859 1 85.06 93 ARG A N 1
ATOM 700 C CA . ARG A 1 93 ? 5.805 23.531 19.078 1 85.06 93 ARG A CA 1
ATOM 701 C C . ARG A 1 93 ? 5.668 22.016 19.156 1 85.06 93 ARG A C 1
ATOM 703 O O . ARG A 1 93 ? 6.664 21.312 19.328 1 85.06 93 ARG A O 1
ATOM 710 N N . ARG A 1 94 ? 4.539 21.469 19 1 85 94 ARG A N 1
ATOM 711 C CA . ARG A 1 94 ? 4.348 20.031 19.172 1 85 94 ARG A CA 1
ATOM 712 C C . ARG A 1 94 ? 4.641 19.281 17.875 1 85 94 ARG A C 1
ATOM 714 O O . ARG A 1 94 ? 5 18.094 17.906 1 85 94 ARG A O 1
ATOM 721 N N . GLY A 1 95 ? 4.484 20 16.734 1 89.44 95 GLY A N 1
ATOM 722 C CA . GLY A 1 95 ? 4.836 19.422 15.453 1 89.44 95 GLY A CA 1
ATOM 723 C C . GLY A 1 95 ? 3.965 18.234 15.086 1 89.44 95 GLY A C 1
ATOM 724 O O . GLY A 1 95 ? 4.449 17.25 14.523 1 89.44 95 GLY A O 1
ATOM 725 N N . ASN A 1 96 ? 2.809 18.219 15.508 1 94.69 96 ASN A N 1
ATOM 726 C CA . ASN A 1 96 ? 1.877 17.125 15.227 1 94.69 96 ASN A CA 1
ATOM 727 C C . ASN A 1 96 ? 1.372 17.172 13.789 1 94.69 96 ASN A C 1
ATOM 729 O O . ASN A 1 96 ? 1.456 18.219 13.133 1 94.69 96 ASN A O 1
ATOM 733 N N . PHE A 1 97 ? 0.88 16.047 13.336 1 98.38 97 PHE A N 1
ATOM 734 C CA . PHE A 1 97 ? 0.297 15.992 12 1 98.38 97 PHE A CA 1
ATOM 735 C C . PHE A 1 97 ? -1.097 16.609 11.992 1 98.38 97 PHE A C 1
ATOM 737 O O . PHE A 1 97 ? -1.88 16.406 12.922 1 98.38 97 PHE A O 1
ATOM 744 N N . TYR A 1 98 ? -1.346 17.359 10.984 1 98.62 98 TYR A N 1
ATOM 745 C CA . TYR A 1 98 ? -2.711 17.656 10.57 1 98.62 98 TYR A CA 1
ATOM 746 C C . TYR A 1 98 ? -3.15 16.75 9.43 1 98.62 98 TYR A C 1
ATOM 748 O O . TYR A 1 98 ? -2.498 16.688 8.391 1 98.62 98 TYR A O 1
ATOM 756 N N . MET A 1 99 ? -4.227 16.031 9.664 1 98.94 99 MET A N 1
ATOM 757 C CA . MET A 1 99 ? -4.82 15.227 8.594 1 98.94 99 MET A CA 1
ATOM 758 C C . MET A 1 99 ? -5.902 16.016 7.867 1 98.94 99 MET A C 1
ATOM 760 O O . MET A 1 99 ? -6.848 16.5 8.492 1 98.94 99 MET A O 1
ATOM 764 N N . LEU A 1 100 ? -5.73 16.125 6.582 1 98.88 100 LEU A N 1
ATOM 765 C CA . LEU A 1 100 ? -6.73 16.828 5.777 1 98.88 100 LEU A CA 1
ATOM 766 C C . LEU A 1 100 ? -7.125 15.992 4.562 1 98.88 100 LEU A C 1
ATOM 768 O O . LEU A 1 100 ? -6.27 15.359 3.934 1 98.88 100 LEU A O 1
ATOM 772 N N . LYS A 1 101 ? -8.422 16.047 4.223 1 98.69 101 LYS A N 1
ATOM 773 C CA . LYS A 1 101 ? -8.797 15.547 2.9 1 98.69 101 LYS A CA 1
ATOM 774 C C . LYS A 1 101 ? -8.188 16.406 1.798 1 98.69 101 LYS A C 1
ATOM 776 O O . LYS A 1 101 ? -8.086 17.625 1.937 1 98.69 101 LYS A O 1
ATOM 781 N N . ILE A 1 102 ? -7.863 15.773 0.751 1 98.56 102 ILE A N 1
ATOM 782 C CA . ILE A 1 102 ? -7.293 16.484 -0.381 1 98.56 102 ILE A CA 1
ATOM 783 C C . ILE A 1 102 ? -8.25 17.594 -0.825 1 98.56 102 ILE A C 1
ATOM 785 O O . ILE A 1 102 ? -7.816 18.703 -1.149 1 98.56 102 ILE A O 1
ATOM 789 N N . ASP A 1 103 ? -9.508 17.344 -0.76 1 97.44 103 ASP A N 1
ATOM 790 C CA . ASP A 1 103 ? -10.523 18.281 -1.219 1 97.44 103 ASP A CA 1
ATOM 791 C C . ASP A 1 103 ? -10.641 19.469 -0.271 1 97.44 103 ASP A C 1
ATOM 793 O O . ASP A 1 103 ? -11.258 20.484 -0.607 1 97.44 103 ASP A O 1
ATOM 797 N N . ASP A 1 104 ? -10.039 19.391 0.846 1 98.31 104 ASP A N 1
ATOM 798 C CA . ASP A 1 104 ? -10.094 20.484 1.81 1 98.31 104 ASP A CA 1
ATOM 799 C C . ASP A 1 104 ? -8.953 21.469 1.594 1 98.31 104 ASP A C 1
ATOM 801 O O . ASP A 1 104 ? -8.945 22.562 2.174 1 98.31 104 ASP A O 1
ATOM 805 N N . ALA A 1 105 ? -7.977 21.125 0.804 1 98.56 105 ALA A N 1
ATOM 806 C CA . ALA A 1 105 ? -6.867 22.031 0.492 1 98.56 105 ALA A CA 1
ATOM 807 C C . ALA A 1 105 ? -7.316 23.156 -0.427 1 98.56 105 ALA A C 1
ATOM 809 O O . ALA A 1 105 ? -8.336 23.047 -1.109 1 98.56 105 ALA A O 1
ATOM 810 N N . ARG A 1 106 ? -6.527 24.188 -0.349 1 98.44 106 ARG A N 1
ATOM 811 C CA . ARG A 1 106 ? -6.824 25.312 -1.228 1 98.44 106 ARG A CA 1
ATOM 812 C C . ARG A 1 106 ? -6.219 25.109 -2.611 1 98.44 106 ARG A C 1
ATOM 814 O O . ARG A 1 106 ? -5.008 24.922 -2.742 1 98.44 106 ARG A O 1
ATOM 821 N N . GLU A 1 107 ? -7.082 25.25 -3.584 1 98 107 GLU A N 1
ATOM 822 C CA . GLU A 1 107 ? -6.57 25.109 -4.945 1 98 107 GLU A CA 1
ATOM 823 C C . GLU A 1 107 ? -6.16 26.453 -5.523 1 98 107 GLU A C 1
ATOM 825 O O . GLU A 1 107 ? -6.949 27.406 -5.52 1 98 107 GLU A O 1
ATOM 830 N N . LEU A 1 108 ? -4.922 26.469 -6.023 1 98.06 108 LEU A N 1
ATOM 831 C CA . LEU A 1 108 ? -4.402 27.688 -6.648 1 98.06 108 LEU A CA 1
ATOM 832 C C . LEU A 1 108 ? -4.707 27.703 -8.141 1 98.06 108 LEU A C 1
ATOM 834 O O . LEU A 1 108 ? -5.008 26.656 -8.727 1 98.06 108 LEU A O 1
ATOM 838 N N . LYS A 1 109 ? -4.594 28.844 -8.773 1 97.38 109 LYS A N 1
ATOM 839 C CA . LYS A 1 109 ? -4.812 28.984 -10.211 1 97.38 109 LYS A CA 1
ATOM 840 C C . LYS A 1 109 ? -3.848 28.109 -11 1 97.38 109 LYS A C 1
ATOM 842 O O . LYS A 1 109 ? -4.199 27.578 -12.062 1 97.38 109 LYS A O 1
ATOM 847 N N . SER A 1 110 ? -2.648 27.891 -10.438 1 97 110 SER A N 1
ATOM 848 C CA . SER A 1 110 ? -1.583 27.109 -11.07 1 97 110 SER A CA 1
ATOM 849 C C . SER A 1 110 ? -1.886 25.625 -11.031 1 97 110 SER A C 1
ATOM 851 O O . SER A 1 110 ? -1.228 24.828 -11.711 1 97 110 SER A O 1
ATOM 853 N N . GLY A 1 111 ? -2.877 25.188 -10.289 1 96.5 111 GLY A N 1
ATOM 854 C CA . GLY A 1 111 ? -3.197 23.781 -10.133 1 96.5 111 GLY A CA 1
ATOM 855 C C . GLY A 1 111 ? -2.605 23.172 -8.875 1 96.5 111 GLY A C 1
ATOM 856 O O . GLY A 1 111 ? -2.959 22.047 -8.5 1 96.5 111 GLY A O 1
ATOM 857 N N . TYR A 1 112 ? -1.787 23.969 -8.289 1 98.25 112 TYR A N 1
ATOM 858 C CA . TYR A 1 112 ? -1.231 23.516 -7.02 1 98.25 112 TYR A CA 1
ATOM 859 C C . TYR A 1 112 ? -2.301 23.516 -5.934 1 98.25 112 TYR A C 1
ATOM 861 O O . TYR A 1 112 ? -3.24 24.312 -5.969 1 98.25 112 TYR A O 1
ATOM 869 N N . LEU A 1 113 ? -2.092 22.594 -5.031 1 98.62 113 LEU A N 1
ATOM 870 C CA . LEU A 1 113 ? -2.828 2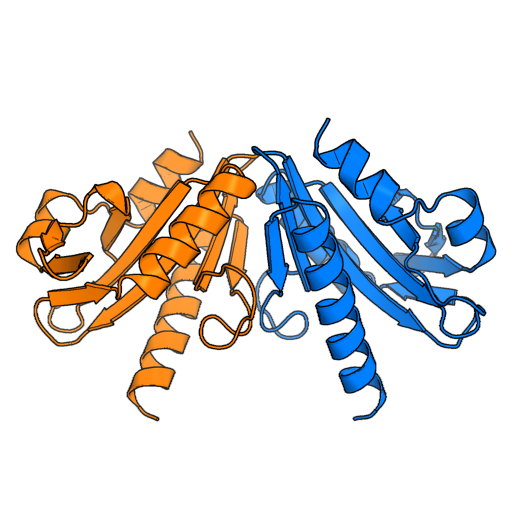2.703 -3.777 1 98.62 113 LEU A CA 1
ATOM 871 C C . LEU A 1 113 ? -1.968 23.344 -2.695 1 98.62 113 LEU A C 1
ATOM 873 O O . LEU A 1 113 ? -0.771 23.062 -2.596 1 98.62 113 LEU A O 1
ATOM 877 N N . ALA A 1 114 ? -2.646 24.172 -1.914 1 98.75 114 ALA A N 1
ATOM 878 C CA . ALA A 1 114 ? -1.951 24.828 -0.817 1 98.75 114 ALA A CA 1
ATOM 879 C C . ALA A 1 114 ? -2.623 24.531 0.52 1 98.75 114 ALA A C 1
ATOM 881 O O . ALA A 1 114 ? -3.854 24.531 0.616 1 98.75 114 ALA A O 1
ATOM 882 N N . ILE A 1 115 ? -1.797 24.25 1.489 1 98.75 115 ILE A N 1
ATOM 883 C CA . ILE A 1 115 ? -2.238 24.109 2.873 1 98.75 115 ILE A CA 1
ATOM 884 C C . ILE A 1 115 ? -1.344 24.938 3.787 1 98.75 115 ILE A C 1
ATOM 886 O O . ILE A 1 115 ? -0.181 24.594 4.012 1 98.75 115 ILE A O 1
ATOM 890 N N . ASP A 1 116 ? -1.886 26.016 4.289 1 98.25 116 ASP A N 1
ATOM 891 C CA . ASP A 1 116 ? -1.124 26.797 5.246 1 98.25 116 ASP A CA 1
ATOM 892 C C . ASP A 1 116 ? -1.544 26.484 6.68 1 98.25 116 ASP A C 1
ATOM 894 O O . ASP A 1 116 ? -2.461 25.688 6.902 1 98.25 116 ASP A O 1
ATOM 898 N N . LEU A 1 117 ? -0.864 27.125 7.547 1 97.31 117 LEU A N 1
ATOM 899 C CA . LEU A 1 117 ? -1.072 26.828 8.961 1 97.31 117 LEU A CA 1
ATOM 900 C C . LEU A 1 117 ? -2.516 27.109 9.367 1 97.31 117 LEU A C 1
ATOM 902 O O . LEU A 1 117 ? -3.119 26.328 10.109 1 97.31 117 LEU A O 1
ATOM 906 N N . ASP A 1 118 ? -3.055 28.156 8.922 1 97.75 118 ASP A N 1
ATOM 907 C CA . ASP A 1 118 ? -4.422 28.531 9.273 1 97.75 118 ASP A CA 1
ATOM 908 C C . ASP A 1 118 ? -5.422 27.484 8.773 1 97.75 118 ASP A C 1
ATOM 910 O O . ASP A 1 118 ? -6.32 27.078 9.516 1 97.75 118 ASP A O 1
ATOM 914 N N . LEU A 1 119 ? -5.277 27.094 7.566 1 98.62 119 LEU A N 1
ATOM 915 C CA . LEU A 1 119 ? -6.152 26.078 6.992 1 98.62 119 LEU A CA 1
ATOM 916 C C . LEU A 1 119 ? -6.004 24.75 7.738 1 98.62 119 LEU A C 1
ATOM 918 O O . LEU A 1 119 ? -6.996 24.094 8.047 1 98.62 119 LEU A O 1
ATOM 922 N N . ALA A 1 120 ? -4.824 24.344 8.008 1 98.19 120 ALA A N 1
ATOM 923 C CA . ALA A 1 120 ? -4.559 23.109 8.742 1 98.19 120 ALA A CA 1
ATOM 924 C C . ALA A 1 120 ? -5.227 23.125 10.117 1 98.19 120 ALA A C 1
ATOM 926 O O . ALA A 1 120 ? -5.816 22.141 10.547 1 98.19 120 ALA A O 1
ATOM 927 N N . ARG A 1 121 ? -5.129 24.25 10.75 1 97.31 121 ARG A N 1
ATOM 928 C CA . ARG A 1 121 ? -5.699 24.391 12.086 1 97.31 121 ARG A CA 1
ATOM 929 C C . ARG A 1 121 ? -7.223 24.359 12.039 1 97.31 121 ARG A C 1
ATOM 931 O O . ARG A 1 121 ? -7.875 23.828 12.938 1 97.31 121 ARG A O 1
ATOM 938 N N . SER A 1 122 ? -7.758 24.922 11.023 1 98.12 122 SER A N 1
ATOM 939 C CA . SER A 1 122 ? -9.203 25.078 10.922 1 98.12 122 SER A CA 1
ATOM 940 C C . SER A 1 122 ? -9.867 23.812 10.398 1 98.12 122 SER A C 1
ATOM 942 O O . SER A 1 122 ? -10.922 23.406 10.898 1 98.12 122 SER A O 1
ATOM 944 N N . LYS A 1 123 ? -9.242 23.094 9.43 1 98.5 123 LYS A N 1
ATOM 945 C CA . LYS A 1 123 ? -9.906 21.984 8.742 1 98.5 123 LYS A CA 1
ATOM 946 C C . LYS A 1 123 ? -9.219 20.656 9.062 1 98.5 123 LYS A C 1
ATOM 948 O O . LYS A 1 123 ? -9.797 19.594 8.852 1 98.5 123 LYS A O 1
ATOM 953 N N . GLY A 1 124 ? -8.016 20.75 9.508 1 98.56 124 GLY A N 1
ATOM 954 C CA . GLY A 1 124 ? -7.293 19.531 9.828 1 98.56 124 GLY A CA 1
ATOM 955 C C . GLY A 1 124 ? -7.77 18.859 11.102 1 98.56 124 GLY A C 1
ATOM 956 O O . GLY A 1 124 ? -8.203 19.531 12.031 1 98.56 124 GLY A O 1
ATOM 957 N N . ILE A 1 125 ? -7.637 17.578 11.086 1 98.75 125 ILE A N 1
ATOM 958 C CA . ILE A 1 125 ? -7.93 16.828 12.305 1 98.75 125 ILE A CA 1
ATOM 959 C C . ILE A 1 125 ? -6.672 16.109 12.781 1 98.75 125 ILE A C 1
ATOM 961 O O . ILE A 1 125 ? -5.703 15.977 12.031 1 98.75 125 ILE A O 1
ATOM 965 N N . SER A 1 126 ? -6.719 15.641 14.023 1 98.69 126 SER A N 1
ATOM 966 C CA . SER A 1 126 ? -5.586 14.891 14.555 1 98.69 126 SER A CA 1
ATOM 967 C C . SER A 1 126 ? -5.52 13.492 13.969 1 98.69 126 SER A C 1
ATOM 969 O O . SER A 1 126 ? -6.496 13 13.398 1 98.69 126 SER A O 1
ATOM 971 N N . VAL A 1 127 ? -4.422 12.844 14.156 1 98.88 127 VAL A N 1
ATOM 972 C CA . VAL A 1 127 ? -4.27 11.453 13.742 1 98.88 127 VAL A CA 1
ATOM 973 C C . VAL A 1 127 ? -5.266 10.578 14.5 1 98.88 127 VAL A C 1
ATOM 975 O O . VAL A 1 127 ? -5.84 9.648 13.93 1 98.88 127 VAL A O 1
ATOM 978 N N . GLU A 1 128 ? -5.461 10.914 15.773 1 98.81 128 GLU A N 1
ATOM 979 C CA . GLU A 1 128 ? -6.414 10.164 16.594 1 98.81 128 GLU A CA 1
ATOM 980 C C . GLU A 1 128 ? -7.836 10.312 16.047 1 98.81 128 GLU A C 1
ATOM 982 O O . GLU A 1 128 ? -8.586 9.336 15.992 1 98.81 128 GLU A O 1
ATOM 987 N N . GLU A 1 129 ? -8.18 11.5 15.695 1 98.81 129 GLU A N 1
ATOM 988 C CA . GLU A 1 129 ? -9.508 11.719 15.133 1 98.81 129 GLU A CA 1
ATOM 989 C C . GLU A 1 129 ? -9.656 11.031 13.781 1 98.81 129 GLU A C 1
ATOM 991 O O . GLU A 1 129 ? -10.711 10.461 13.484 1 98.81 129 GLU A O 1
ATOM 996 N N . PHE A 1 130 ? -8.695 11.148 12.992 1 98.88 130 PHE A N 1
ATOM 997 C CA . PHE A 1 130 ? -8.688 10.406 11.742 1 98.88 130 PHE A CA 1
ATOM 998 C C . PHE A 1 130 ? -8.922 8.922 11.984 1 98.88 130 PHE A C 1
ATOM 1000 O O . PHE A 1 130 ? -9.75 8.297 11.312 1 98.88 130 PHE A O 1
ATOM 1007 N N . ALA A 1 131 ? -8.164 8.367 12.953 1 98.81 131 ALA A N 1
ATOM 1008 C CA . ALA A 1 131 ? -8.297 6.953 13.305 1 98.81 131 ALA A CA 1
ATOM 1009 C C . ALA A 1 131 ? -9.734 6.621 13.695 1 98.81 131 ALA A C 1
ATOM 1011 O O . ALA A 1 131 ? -10.281 5.609 13.25 1 98.81 131 ALA A O 1
ATOM 1012 N N . ARG A 1 132 ? -10.336 7.492 14.477 1 98.62 132 ARG A N 1
ATOM 1013 C CA . ARG A 1 132 ? -11.711 7.277 14.891 1 98.62 132 ARG A CA 1
ATOM 1014 C C . ARG A 1 132 ? -12.656 7.27 13.688 1 98.62 132 ARG A C 1
ATOM 1016 O O . ARG A 1 132 ? -13.578 6.453 13.625 1 98.62 132 ARG A O 1
ATOM 1023 N N . ARG A 1 133 ? -12.422 8.086 12.789 1 98.19 133 ARG A N 1
ATOM 1024 C CA . ARG A 1 133 ? -13.281 8.211 11.617 1 98.19 133 ARG A CA 1
ATOM 1025 C C . ARG A 1 133 ? -13.164 6.988 10.711 1 98.19 133 ARG A C 1
ATOM 1027 O O . ARG A 1 133 ? -14.172 6.441 10.266 1 98.19 133 ARG A O 1
ATOM 1034 N N . ILE A 1 134 ? -11.922 6.574 10.469 1 97.94 134 ILE A N 1
ATOM 1035 C CA . ILE A 1 134 ? -11.727 5.473 9.531 1 97.94 134 ILE A CA 1
ATOM 1036 C C . ILE A 1 134 ? -12.203 4.168 10.164 1 97.94 134 ILE A C 1
ATOM 1038 O O . ILE A 1 134 ? -12.602 3.236 9.461 1 97.94 134 ILE A O 1
ATOM 1042 N N . MET A 1 135 ? -12.242 4.082 11.469 1 98.06 135 MET A N 1
ATOM 1043 C CA . MET A 1 135 ? -12.609 2.855 12.172 1 98.06 135 MET A CA 1
ATOM 1044 C C . MET A 1 135 ? -14.102 2.822 12.461 1 98.06 135 MET A C 1
ATOM 1046 O O . MET A 1 135 ? -14.625 1.815 12.945 1 98.06 135 MET A O 1
ATOM 1050 N N . ALA A 1 136 ? -14.789 3.84 12.258 1 95.19 136 ALA A N 1
ATOM 1051 C CA . ALA A 1 136 ? -16.219 3.92 12.516 1 95.19 136 ALA A CA 1
ATOM 1052 C C . ALA A 1 136 ? -17.016 3.174 11.445 1 95.19 136 ALA A C 1
ATOM 1054 O O . ALA A 1 136 ? -16.562 3.061 10.297 1 95.19 136 ALA A O 1
ATOM 1055 N N . MET B 1 1 ? 22.5 -10.492 -4.32 1 42.06 1 MET B N 1
ATOM 1056 C CA . MET B 1 1 ? 22.312 -9.336 -5.184 1 42.06 1 MET B CA 1
ATOM 1057 C C . MET B 1 1 ? 21.391 -9.672 -6.355 1 42.06 1 MET B C 1
ATOM 1059 O O . MET B 1 1 ? 20.5 -8.891 -6.695 1 42.06 1 MET B O 1
ATOM 1063 N N . LYS B 1 2 ? 21.656 -10.812 -7.062 1 42.25 2 LYS B N 1
ATOM 1064 C CA . LYS B 1 2 ? 20.969 -11.266 -8.266 1 42.25 2 LYS B CA 1
ATOM 1065 C C . LYS B 1 2 ? 19.516 -11.609 -7.961 1 42.25 2 LYS B C 1
ATOM 1067 O O . LYS B 1 2 ? 18.609 -11.234 -8.711 1 42.25 2 LYS B O 1
ATOM 1072 N N . VAL B 1 3 ? 19.297 -12.25 -6.785 1 42.31 3 VAL B N 1
ATOM 1073 C CA . VAL B 1 3 ? 17.969 -12.703 -6.41 1 42.31 3 VAL B CA 1
ATOM 1074 C C . VAL B 1 3 ? 17.094 -11.508 -6.023 1 42.31 3 VAL B C 1
ATOM 1076 O O . VAL B 1 3 ? 15.922 -11.438 -6.383 1 42.31 3 VAL B O 1
ATOM 1079 N N . LYS B 1 4 ? 17.562 -10.562 -5.375 1 55.66 4 LYS B N 1
ATOM 1080 C CA . LYS B 1 4 ? 16.844 -9.352 -5 1 55.66 4 LYS B CA 1
ATOM 1081 C C . LYS B 1 4 ? 16.359 -8.594 -6.234 1 55.66 4 LYS B C 1
ATOM 1083 O O . LYS B 1 4 ? 15.234 -8.094 -6.27 1 55.66 4 LYS B O 1
ATOM 1088 N N . ARG B 1 5 ? 17.234 -8.625 -7.195 1 67 5 ARG B N 1
ATOM 1089 C CA . ARG B 1 5 ? 16.922 -7.922 -8.438 1 67 5 ARG B CA 1
ATOM 1090 C C . ARG B 1 5 ? 15.773 -8.594 -9.18 1 67 5 ARG B C 1
ATOM 1092 O O . ARG B 1 5 ? 14.906 -7.922 -9.734 1 67 5 ARG B O 1
ATOM 1099 N N . LYS B 1 6 ? 15.812 -9.914 -9.094 1 74.38 6 LYS B N 1
ATOM 1100 C CA . LYS B 1 6 ? 14.75 -10.656 -9.766 1 74.38 6 LYS B CA 1
ATOM 1101 C C . LYS B 1 6 ? 13.406 -10.422 -9.086 1 74.38 6 LYS B C 1
ATOM 1103 O O . LYS B 1 6 ? 12.383 -10.297 -9.758 1 74.38 6 LYS B O 1
ATOM 1108 N N . GLY B 1 7 ? 13.406 -10.312 -7.895 1 87.12 7 GLY B N 1
ATOM 1109 C CA . GLY B 1 7 ? 12.203 -10.031 -7.137 1 87.12 7 GLY B CA 1
ATOM 1110 C C . GLY B 1 7 ? 11.625 -8.656 -7.43 1 87.12 7 GLY B C 1
ATOM 1111 O O . GLY B 1 7 ? 10.422 -8.516 -7.656 1 87.12 7 GLY B O 1
ATOM 1112 N N . THR B 1 8 ? 12.539 -7.762 -7.516 1 89.19 8 THR B N 1
ATOM 1113 C CA . THR B 1 8 ? 12.102 -6.395 -7.77 1 89.19 8 THR B CA 1
ATOM 1114 C C . THR B 1 8 ? 11.484 -6.273 -9.164 1 89.19 8 THR B C 1
ATOM 1116 O O . THR B 1 8 ? 10.445 -5.629 -9.336 1 89.19 8 THR B O 1
ATOM 1119 N N . LYS B 1 9 ? 12.086 -6.852 -10.141 1 92.69 9 LYS B N 1
ATOM 1120 C CA . LYS B 1 9 ? 11.547 -6.84 -11.492 1 92.69 9 LYS B CA 1
ATOM 1121 C C . LYS B 1 9 ? 10.18 -7.512 -11.547 1 92.69 9 LYS B C 1
ATOM 1123 O O . LYS B 1 9 ? 9.266 -7.031 -12.234 1 92.69 9 LYS B O 1
ATOM 1128 N N . ALA B 1 10 ? 10.047 -8.609 -10.875 1 95.38 10 ALA B N 1
ATOM 1129 C CA . ALA B 1 10 ? 8.773 -9.328 -10.859 1 95.38 10 ALA B CA 1
ATOM 1130 C C . ALA B 1 10 ? 7.672 -8.477 -10.242 1 95.38 10 ALA B C 1
ATOM 1132 O O . ALA B 1 10 ? 6.543 -8.453 -10.75 1 95.38 10 ALA B O 1
ATOM 1133 N N . GLU B 1 11 ? 8.023 -7.773 -9.172 1 95.56 11 GLU B N 1
ATOM 1134 C CA . GLU B 1 11 ? 7.043 -6.879 -8.555 1 95.56 11 GLU B CA 1
ATOM 1135 C C . GLU B 1 11 ? 6.609 -5.785 -9.523 1 95.56 11 GLU B C 1
ATOM 1137 O O . GLU B 1 11 ? 5.418 -5.488 -9.633 1 95.56 11 GLU B O 1
ATOM 1142 N N . ARG B 1 12 ? 7.508 -5.273 -10.227 1 94.94 12 ARG B N 1
ATOM 1143 C CA . ARG B 1 12 ? 7.199 -4.203 -11.172 1 94.94 12 ARG B CA 1
ATOM 1144 C C . ARG B 1 12 ? 6.367 -4.723 -12.336 1 94.94 12 ARG B C 1
ATOM 1146 O O . ARG B 1 12 ? 5.426 -4.059 -12.781 1 94.94 12 ARG B O 1
ATOM 1153 N N . ASP B 1 13 ? 6.75 -5.875 -12.805 1 96.06 13 ASP B N 1
ATOM 1154 C CA . ASP B 1 13 ? 5.98 -6.5 -13.875 1 96.06 13 ASP B CA 1
ATOM 1155 C C . ASP B 1 13 ? 4.527 -6.711 -13.453 1 96.06 13 ASP B C 1
ATOM 1157 O O . ASP B 1 13 ? 3.605 -6.422 -14.219 1 96.06 13 ASP B O 1
ATOM 1161 N N . LEU B 1 14 ? 4.344 -7.23 -12.281 1 97.81 14 LEU B N 1
ATOM 1162 C CA . LEU B 1 14 ? 2.996 -7.488 -11.789 1 97.81 14 LEU B CA 1
ATOM 1163 C C . LEU B 1 14 ? 2.229 -6.184 -11.594 1 97.81 14 LEU B C 1
ATOM 1165 O O . LEU B 1 14 ? 1.049 -6.098 -11.945 1 97.81 14 LEU B O 1
ATOM 1169 N N . LEU B 1 15 ? 2.879 -5.215 -11.086 1 97.12 15 LEU B N 1
ATOM 1170 C CA . LEU B 1 15 ? 2.283 -3.895 -10.914 1 97.12 15 LEU B CA 1
ATOM 1171 C C . LEU B 1 15 ? 1.8 -3.332 -12.242 1 97.12 15 LEU B C 1
ATOM 1173 O O . LEU B 1 15 ? 0.669 -2.852 -12.344 1 97.12 15 LEU B O 1
ATOM 1177 N N . ASP B 1 16 ? 2.635 -3.416 -13.211 1 97.31 16 ASP B N 1
ATOM 1178 C CA . ASP B 1 16 ? 2.291 -2.934 -14.539 1 97.31 16 ASP B CA 1
ATOM 1179 C C . ASP B 1 16 ? 1.063 -3.66 -15.086 1 97.31 16 ASP B C 1
ATOM 1181 O O . ASP B 1 16 ? 0.183 -3.037 -15.688 1 97.31 16 ASP B O 1
ATOM 1185 N N . LYS B 1 17 ? 1.072 -4.895 -14.906 1 98.12 17 LYS B N 1
ATOM 1186 C CA . LYS B 1 17 ? -0.057 -5.688 -15.383 1 98.12 17 LYS B CA 1
ATOM 1187 C C . LYS B 1 17 ? -1.351 -5.273 -14.688 1 98.12 17 LYS B C 1
ATOM 1189 O O . LYS B 1 17 ? -2.396 -5.16 -15.328 1 98.12 17 LYS B O 1
ATOM 1194 N N . PHE B 1 18 ? -1.334 -5.059 -13.383 1 98.62 18 PHE B N 1
ATOM 1195 C CA . PHE B 1 18 ? -2.514 -4.621 -12.641 1 98.62 18 PHE B CA 1
ATOM 1196 C C . PHE B 1 18 ? -3.057 -3.316 -13.211 1 98.62 18 PHE B C 1
ATOM 1198 O O . PHE B 1 18 ? -4.254 -3.205 -13.492 1 98.62 18 PHE B O 1
ATOM 1205 N N . TRP B 1 19 ? -2.273 -2.408 -13.438 1 98.44 19 TRP B N 1
ATOM 1206 C CA . TRP B 1 19 ? -2.717 -1.107 -13.922 1 98.44 19 TRP B CA 1
ATOM 1207 C C . TRP B 1 19 ? -3.25 -1.218 -15.352 1 98.44 19 TRP B C 1
ATOM 1209 O O . TRP B 1 19 ? -4.227 -0.554 -15.711 1 98.44 19 TRP B O 1
ATOM 1219 N N . ARG B 1 20 ? -2.582 -2.049 -16.141 1 98.19 20 ARG B N 1
ATOM 1220 C CA . ARG B 1 20 ? -3.086 -2.271 -17.5 1 98.19 20 ARG B CA 1
ATOM 1221 C C . ARG B 1 20 ? -4.488 -2.869 -17.469 1 98.19 20 ARG B C 1
ATOM 1223 O O . ARG B 1 20 ? -5.309 -2.59 -18.344 1 98.19 20 ARG B O 1
ATOM 1230 N N . LEU B 1 21 ? -4.738 -3.615 -16.453 1 98.69 21 LEU B N 1
ATOM 1231 C CA . LEU B 1 21 ? -6.016 -4.309 -16.359 1 98.69 21 LEU B CA 1
ATOM 1232 C C . LEU B 1 21 ? -7.031 -3.471 -15.578 1 98.69 21 LEU B C 1
ATOM 1234 O O . LEU B 1 21 ? -8.164 -3.902 -15.367 1 98.69 21 LEU B O 1
ATOM 1238 N N . GLY B 1 22 ? -6.641 -2.316 -15.062 1 98.31 22 GLY B N 1
ATOM 1239 C CA . GLY B 1 22 ? -7.559 -1.38 -14.445 1 98.31 22 GLY B CA 1
ATOM 1240 C C . GLY B 1 22 ? -7.617 -1.514 -12.93 1 98.31 22 GLY B C 1
ATOM 1241 O O . GLY B 1 22 ? -8.547 -1.023 -12.297 1 98.31 22 GLY B O 1
ATOM 1242 N N . ILE B 1 23 ? -6.613 -2.184 -12.367 1 98.69 23 ILE B N 1
ATOM 1243 C CA . ILE B 1 23 ? -6.512 -2.344 -10.922 1 98.69 23 ILE B CA 1
ATOM 1244 C C . ILE B 1 23 ? -5.469 -1.376 -10.367 1 98.69 23 ILE B C 1
ATOM 1246 O O . ILE B 1 23 ? -4.363 -1.271 -10.906 1 98.69 23 ILE B O 1
ATOM 1250 N N . GLY B 1 24 ? -5.898 -0.62 -9.359 1 98.5 24 GLY B N 1
ATOM 1251 C CA . GLY B 1 24 ? -4.891 0.173 -8.672 1 98.5 24 GLY B CA 1
ATOM 1252 C C . GLY B 1 24 ? -3.941 -0.664 -7.836 1 98.5 24 GLY B C 1
ATOM 1253 O O . GLY B 1 24 ? -4.355 -1.629 -7.191 1 98.5 24 GLY B O 1
ATOM 1254 N N . ALA B 1 25 ? -2.689 -0.283 -7.855 1 98.44 25 ALA B N 1
ATOM 1255 C CA . ALA B 1 25 ? -1.717 -1.076 -7.109 1 98.44 25 ALA B CA 1
ATOM 1256 C C . ALA B 1 25 ? -0.469 -0.257 -6.789 1 98.44 25 ALA B C 1
ATOM 1258 O O . ALA B 1 25 ? -0.084 0.625 -7.562 1 98.44 25 ALA B O 1
ATOM 1259 N N . VAL B 1 26 ? 0.158 -0.599 -5.637 1 97.19 26 VAL B N 1
ATOM 1260 C CA . VAL B 1 26 ? 1.407 0.047 -5.246 1 97.19 26 VAL B CA 1
ATOM 1261 C C . VAL B 1 26 ? 2.371 -0.993 -4.68 1 97.19 26 VAL B C 1
ATOM 1263 O O . VAL B 1 26 ? 1.943 -2.012 -4.129 1 97.19 26 VAL B O 1
ATOM 1266 N N . ARG B 1 27 ? 3.637 -0.7 -4.875 1 96.56 27 ARG B N 1
ATOM 1267 C CA . ARG B 1 27 ? 4.637 -1.488 -4.164 1 96.56 27 ARG B CA 1
ATOM 1268 C C . ARG B 1 27 ? 4.852 -0.957 -2.752 1 96.56 27 ARG B C 1
ATOM 1270 O O . ARG B 1 27 ? 4.852 0.256 -2.531 1 96.56 27 ARG B O 1
ATOM 1277 N N . VAL B 1 28 ? 5.023 -1.854 -1.899 1 95.81 28 VAL B N 1
ATOM 1278 C CA . VAL B 1 28 ? 5.234 -1.493 -0.501 1 95.81 28 VAL B CA 1
ATOM 1279 C C . VAL B 1 28 ? 6.73 -1.358 -0.225 1 95.81 28 VAL B C 1
ATOM 1281 O O . VAL B 1 28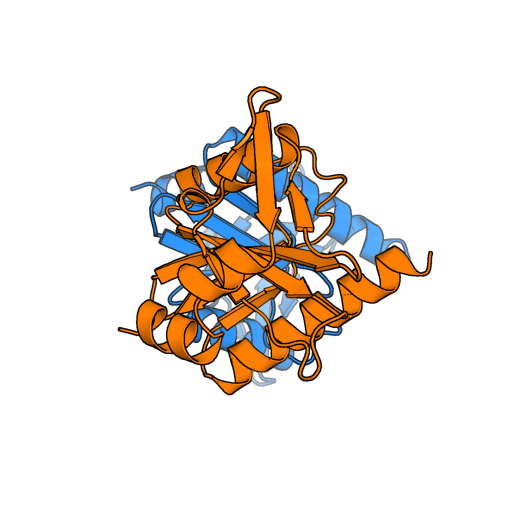 ? 7.535 -2.15 -0.722 1 95.81 28 VAL B O 1
ATOM 1284 N N . ALA B 1 29 ? 7.039 -0.312 0.612 1 92.12 29 ALA B N 1
ATOM 1285 C CA . ALA B 1 29 ? 8.438 -0.079 0.964 1 92.12 29 ALA B CA 1
ATOM 1286 C C . ALA B 1 29 ? 8.883 -1.015 2.084 1 92.12 29 ALA B C 1
ATOM 1288 O O . ALA B 1 29 ? 8.188 -1.17 3.088 1 92.12 29 ALA B O 1
ATOM 1289 N N . GLY B 1 30 ? 10.055 -1.517 2.047 1 76.06 30 GLY B N 1
ATOM 1290 C CA . GLY B 1 30 ? 10.727 -2.166 3.164 1 76.06 30 GLY B CA 1
ATOM 1291 C C . GLY B 1 30 ? 10.203 -3.562 3.439 1 76.06 30 GLY B C 1
ATOM 1292 O O . GLY B 1 30 ? 10.148 -3.996 4.594 1 76.06 30 GLY B O 1
ATOM 1293 N N . SER B 1 31 ? 9.477 -4.395 2.699 1 61.72 31 SER B N 1
ATOM 1294 C CA . SER B 1 31 ? 8.898 -5.711 2.943 1 61.72 31 SER B CA 1
ATOM 1295 C C . SER B 1 31 ? 9.711 -6.492 3.969 1 61.72 31 SER B C 1
ATOM 1297 O O . SER B 1 31 ? 9.156 -7.156 4.844 1 61.72 31 SER B O 1
ATOM 1299 N N . GLY B 1 32 ? 11 -6.359 4.098 1 53.38 32 GLY B N 1
ATOM 1300 C CA . GLY B 1 32 ? 11.82 -7.219 4.945 1 53.38 32 GLY B CA 1
ATOM 1301 C C . GLY B 1 32 ? 12.234 -6.551 6.242 1 53.38 32 GLY B C 1
ATOM 1302 O O . GLY B 1 32 ? 12.688 -7.223 7.172 1 53.38 32 GLY B O 1
ATOM 1303 N N . ALA B 1 33 ? 12.055 -5.297 6.328 1 57.78 33 ALA B N 1
ATOM 1304 C CA . ALA B 1 33 ? 12.688 -4.625 7.457 1 57.78 33 ALA B CA 1
ATOM 1305 C C . ALA B 1 33 ? 11.672 -3.816 8.258 1 57.78 33 ALA B C 1
ATOM 1307 O O . ALA B 1 33 ? 12.031 -3.133 9.219 1 57.78 33 ALA B O 1
ATOM 1308 N N . SER B 1 34 ? 10.422 -4.133 7.965 1 65.06 34 SER B N 1
ATOM 1309 C CA . SER B 1 34 ? 9.453 -3.252 8.617 1 65.06 34 SER B CA 1
ATOM 1310 C C . SER B 1 34 ? 9.109 -3.746 10.016 1 65.06 34 SER B C 1
ATOM 1312 O O . SER B 1 34 ? 9.016 -4.953 10.25 1 65.06 34 SER B O 1
ATOM 1314 N N . ALA B 1 35 ? 9.031 -2.855 10.961 1 83.88 35 ALA B N 1
ATOM 1315 C CA . ALA B 1 35 ? 8.609 -3.162 12.328 1 83.88 35 ALA B CA 1
ATOM 1316 C C . ALA B 1 35 ? 7.125 -3.529 12.375 1 83.88 35 ALA B C 1
ATOM 1318 O O . ALA B 1 35 ? 6.648 -4.086 13.359 1 83.88 35 ALA B O 1
ATOM 1319 N N . HIS B 1 36 ? 6.438 -3.279 11.281 1 95.38 36 HIS B N 1
ATOM 1320 C CA . HIS B 1 36 ? 5.004 -3.545 11.227 1 95.38 36 HIS B CA 1
ATOM 1321 C C . HIS B 1 36 ? 4.672 -4.555 10.133 1 95.38 36 HIS B C 1
ATOM 1323 O O . HIS B 1 36 ? 5.465 -4.758 9.203 1 95.38 36 HIS B O 1
ATOM 1329 N N . PRO B 1 37 ? 3.537 -5.234 10.32 1 97 37 PRO B N 1
ATOM 1330 C CA . PRO B 1 37 ? 3.076 -6.145 9.266 1 97 37 PRO B CA 1
ATOM 1331 C C . PRO B 1 37 ? 3.135 -5.516 7.875 1 97 37 PRO B C 1
ATOM 1333 O O . PRO B 1 37 ? 2.852 -4.324 7.719 1 97 37 PRO B O 1
ATOM 1336 N N . SER B 1 38 ? 3.531 -6.34 6.922 1 96.81 38 SER B N 1
ATOM 1337 C CA . SER B 1 38 ? 3.799 -5.809 5.59 1 96.81 38 SER B CA 1
ATOM 1338 C C . SER B 1 38 ? 3.609 -6.879 4.52 1 96.81 38 SER B C 1
ATOM 1340 O O . SER B 1 38 ? 3.248 -8.016 4.828 1 96.81 38 SER B O 1
ATOM 1342 N N . THR B 1 39 ? 3.746 -6.457 3.285 1 96.81 39 THR B N 1
ATOM 1343 C CA . THR B 1 39 ? 3.662 -7.266 2.072 1 96.81 39 THR B CA 1
ATOM 1344 C C . THR B 1 39 ? 4.457 -6.621 0.939 1 96.81 39 THR B C 1
ATOM 1346 O O . THR B 1 39 ? 5.199 -5.664 1.161 1 96.81 39 THR B O 1
ATOM 1349 N N . ASP B 1 40 ? 4.285 -7.16 -0.24 1 96.88 40 ASP B N 1
ATOM 1350 C CA . ASP B 1 40 ? 5.062 -6.602 -1.344 1 96.88 40 ASP B CA 1
ATOM 1351 C C . ASP B 1 40 ? 4.223 -5.633 -2.17 1 96.88 40 ASP B C 1
ATOM 1353 O O . ASP B 1 40 ? 4.727 -4.605 -2.629 1 96.88 40 ASP B O 1
ATOM 1357 N N . ILE B 1 41 ? 2.967 -5.965 -2.371 1 97.94 41 ILE B N 1
ATOM 1358 C CA . ILE B 1 41 ? 2.074 -5.164 -3.203 1 97.94 41 ILE B CA 1
ATOM 1359 C C . ILE B 1 41 ? 0.712 -5.039 -2.527 1 97.94 41 ILE B C 1
ATOM 1361 O O . ILE B 1 41 ? 0.19 -6.012 -1.98 1 97.94 41 ILE B O 1
ATOM 1365 N N . ILE B 1 42 ? 0.17 -3.875 -2.502 1 98.62 42 ILE B N 1
ATOM 1366 C CA . ILE B 1 42 ? -1.249 -3.656 -2.246 1 98.62 42 ILE B CA 1
ATOM 1367 C C . ILE B 1 42 ? -1.972 -3.363 -3.559 1 98.62 42 ILE B C 1
ATOM 1369 O O . ILE B 1 42 ? -1.522 -2.527 -4.348 1 98.62 42 ILE B O 1
ATOM 1373 N N . ALA B 1 43 ? -2.998 -4.055 -3.814 1 98.75 43 ALA B N 1
ATOM 1374 C CA . ALA B 1 43 ? -3.82 -3.838 -5 1 98.75 43 ALA B CA 1
ATOM 1375 C C . ALA B 1 43 ? -5.289 -3.654 -4.625 1 98.75 43 ALA B C 1
ATOM 1377 O O . ALA B 1 43 ? -5.754 -4.207 -3.625 1 98.75 43 ALA B O 1
ATOM 1378 N N . GLY B 1 44 ? -5.988 -2.867 -5.402 1 98.56 44 GLY B N 1
ATOM 1379 C CA . GLY B 1 44 ? -7.383 -2.641 -5.066 1 98.56 44 GLY B CA 1
ATOM 1380 C C . GLY B 1 44 ? -8.203 -2.141 -6.238 1 98.56 44 GLY B C 1
ATOM 1381 O O . GLY B 1 44 ? -7.656 -1.604 -7.203 1 98.56 44 GLY B O 1
ATOM 1382 N N . PHE B 1 45 ? -9.508 -2.369 -6.082 1 98.81 45 PHE B N 1
ATOM 1383 C CA . PHE B 1 45 ? -10.508 -1.882 -7.023 1 98.81 45 PHE B CA 1
ATOM 1384 C C . PHE B 1 45 ? -11.836 -1.619 -6.32 1 98.81 45 PHE B C 1
ATOM 1386 O O . PHE B 1 45 ? -12.469 -2.549 -5.82 1 98.81 45 PHE B O 1
ATOM 1393 N N . ARG B 1 46 ? -12.211 -0.37 -6.324 1 98.12 46 ARG B N 1
ATOM 1394 C CA . ARG B 1 46 ? -13.508 0.069 -5.816 1 98.12 46 ARG B CA 1
ATOM 1395 C C . ARG B 1 46 ? -13.805 -0.565 -4.461 1 98.12 46 ARG B C 1
ATOM 1397 O O . ARG B 1 46 ? -14.883 -1.13 -4.258 1 98.12 46 ARG B O 1
ATOM 1404 N N . GLY B 1 47 ? -12.812 -0.502 -3.609 1 97.06 47 GLY B N 1
ATOM 1405 C CA . GLY B 1 47 ? -13.039 -0.872 -2.223 1 97.06 47 GLY B CA 1
ATOM 1406 C C . GLY B 1 47 ? -12.602 -2.289 -1.903 1 97.06 47 GLY B C 1
ATOM 1407 O O . GLY B 1 47 ? -12.508 -2.668 -0.733 1 97.06 47 GLY B O 1
ATOM 1408 N N . ARG B 1 48 ? -12.414 -3.102 -2.85 1 98.5 48 ARG B N 1
ATOM 1409 C CA . ARG B 1 48 ? -11.859 -4.43 -2.617 1 98.5 48 ARG B CA 1
ATOM 1410 C C . ARG B 1 48 ? -10.336 -4.398 -2.648 1 98.5 48 ARG B C 1
ATOM 1412 O O . ARG B 1 48 ? -9.742 -3.926 -3.617 1 98.5 48 ARG B O 1
ATOM 1419 N N . ILE B 1 49 ? -9.758 -4.898 -1.589 1 98.81 49 ILE B N 1
ATOM 1420 C CA . ILE B 1 49 ? -8.312 -4.746 -1.423 1 98.81 49 ILE B CA 1
ATOM 1421 C C . ILE B 1 49 ? -7.656 -6.121 -1.312 1 98.81 49 ILE B C 1
ATOM 1423 O O . ILE B 1 49 ? -8.18 -7.012 -0.636 1 98.81 49 ILE B O 1
ATOM 1427 N N . ALA B 1 50 ? -6.535 -6.277 -1.953 1 98.88 50 ALA B N 1
ATOM 1428 C CA . ALA B 1 50 ? -5.691 -7.457 -1.818 1 98.88 50 ALA B CA 1
ATOM 1429 C C . ALA B 1 50 ? -4.289 -7.078 -1.349 1 98.88 50 ALA B C 1
ATOM 1431 O O . ALA B 1 50 ? -3.721 -6.086 -1.808 1 98.88 50 ALA B O 1
ATOM 1432 N N . VAL B 1 51 ? -3.74 -7.781 -0.394 1 98.75 51 VAL B N 1
ATOM 1433 C CA . VAL B 1 51 ? -2.32 -7.73 -0.062 1 98.75 51 VAL B CA 1
ATOM 1434 C C . VAL B 1 51 ? -1.599 -8.922 -0.694 1 98.75 51 VAL B C 1
ATOM 1436 O O . VAL B 1 51 ? -2.037 -10.062 -0.557 1 98.75 51 VAL B O 1
ATOM 1439 N N . ILE B 1 52 ? -0.509 -8.625 -1.39 1 98.75 52 ILE B N 1
ATOM 1440 C CA . ILE B 1 52 ? 0.031 -9.648 -2.279 1 98.75 52 ILE B CA 1
ATOM 1441 C C . ILE B 1 52 ? 1.525 -9.82 -2.018 1 98.75 52 ILE B C 1
ATOM 1443 O O . ILE B 1 52 ? 2.309 -8.883 -2.201 1 98.75 52 ILE B O 1
ATOM 1447 N N . GLU B 1 53 ? 1.895 -11 -1.563 1 98.19 53 GLU B N 1
ATOM 1448 C CA . GLU B 1 53 ? 3.291 -11.414 -1.478 1 98.19 53 GLU B CA 1
ATOM 1449 C C . GLU B 1 53 ? 3.777 -11.992 -2.805 1 98.19 53 GLU B C 1
ATOM 1451 O O . GLU B 1 53 ? 3.117 -12.844 -3.395 1 98.19 53 GLU B O 1
ATOM 1456 N N . VAL B 1 54 ? 4.957 -11.508 -3.275 1 97.88 54 VAL B N 1
ATOM 1457 C CA . VAL B 1 54 ? 5.457 -11.93 -4.582 1 97.88 54 VAL B CA 1
ATOM 1458 C C . VAL B 1 54 ? 6.66 -12.852 -4.398 1 97.88 54 VAL B C 1
ATOM 1460 O O . VAL B 1 54 ? 7.598 -12.516 -3.67 1 97.88 54 VAL B O 1
ATOM 1463 N N . LYS B 1 55 ? 6.633 -14.016 -5.004 1 97.19 55 LYS B N 1
ATOM 1464 C CA . LYS B 1 55 ? 7.723 -14.984 -4.973 1 97.19 55 LYS B CA 1
ATOM 1465 C C . LYS B 1 55 ? 8.156 -15.367 -6.387 1 97.19 55 LYS B C 1
ATOM 1467 O O . LYS B 1 55 ? 7.32 -15.633 -7.25 1 97.19 55 LYS B O 1
ATOM 1472 N N . VAL B 1 56 ? 9.438 -15.328 -6.641 1 96.56 56 VAL B N 1
ATOM 1473 C CA . VAL B 1 56 ? 10.031 -15.781 -7.895 1 96.56 56 VAL B CA 1
ATOM 1474 C C . VAL B 1 56 ? 11.023 -16.906 -7.609 1 96.56 56 VAL B C 1
ATOM 1476 O O . VAL B 1 56 ? 11.836 -16.812 -6.688 1 96.56 56 VAL B O 1
ATOM 1479 N N . SER B 1 57 ? 10.875 -17.938 -8.43 1 95.75 57 SER B N 1
ATOM 1480 C CA . SER B 1 57 ? 11.781 -19.047 -8.195 1 95.75 57 SER B CA 1
ATOM 1481 C C . SER B 1 57 ? 12.117 -19.781 -9.492 1 95.75 57 SER B C 1
ATOM 1483 O O . SER B 1 57 ? 11.25 -19.953 -10.352 1 95.75 57 SER B O 1
ATOM 1485 N N . SER B 1 58 ? 13.336 -20.219 -9.586 1 94.81 58 SER B N 1
ATOM 1486 C CA . SER B 1 58 ? 13.719 -21.109 -10.672 1 94.81 58 SER B CA 1
ATOM 1487 C C . SER B 1 58 ? 13.461 -22.578 -10.305 1 94.81 58 SER B C 1
ATOM 1489 O O . SER B 1 58 ? 13.516 -23.453 -11.164 1 94.81 58 SER B O 1
ATOM 1491 N N . LYS B 1 59 ? 13.258 -22.828 -9.039 1 95.56 59 LYS B N 1
ATOM 1492 C CA . LYS B 1 59 ? 12.938 -24.156 -8.562 1 95.56 59 LYS B CA 1
ATOM 1493 C C . LYS B 1 59 ? 11.461 -24.484 -8.773 1 95.56 59 LYS B C 1
ATOM 1495 O O . LYS B 1 59 ? 10.719 -23.688 -9.336 1 95.56 59 LYS B O 1
ATOM 1500 N N . GLU B 1 60 ? 11.102 -25.719 -8.359 1 96 60 GLU B N 1
ATOM 1501 C CA . GLU B 1 60 ? 9.734 -26.156 -8.617 1 96 60 GLU B CA 1
ATOM 1502 C C . GLU B 1 60 ? 8.844 -25.922 -7.402 1 96 60 GLU B C 1
ATOM 1504 O O . GLU B 1 60 ? 7.734 -26.469 -7.328 1 96 60 GLU B O 1
ATOM 1509 N N . ALA B 1 61 ? 9.352 -25.188 -6.426 1 97.88 61 ALA B N 1
ATOM 1510 C CA . ALA B 1 61 ? 8.539 -24.828 -5.266 1 97.88 61 ALA B CA 1
ATOM 1511 C C . ALA B 1 61 ? 9.039 -23.531 -4.625 1 97.88 61 ALA B C 1
ATOM 1513 O O . ALA B 1 61 ? 10.203 -23.172 -4.785 1 97.88 61 ALA B O 1
ATOM 1514 N N . VAL B 1 62 ? 8.109 -22.844 -3.941 1 98.06 62 VAL B N 1
ATOM 1515 C CA . VAL B 1 62 ? 8.469 -21.703 -3.09 1 98.06 62 VAL B CA 1
ATOM 1516 C C . VAL B 1 62 ? 7.957 -21.953 -1.672 1 98.06 62 VAL B C 1
ATOM 1518 O O . VAL B 1 62 ? 6.98 -22.672 -1.473 1 98.06 62 VAL B O 1
ATOM 1521 N N . TYR B 1 63 ? 8.656 -21.344 -0.778 1 98.38 63 TYR B N 1
ATOM 1522 C CA . TYR B 1 63 ? 8.305 -21.453 0.632 1 98.38 63 TYR B CA 1
ATOM 1523 C C . TYR B 1 63 ? 8.18 -20.078 1.269 1 98.38 63 TYR B C 1
ATOM 1525 O O . TYR B 1 63 ? 8.984 -19.172 0.988 1 98.38 63 TYR B O 1
ATOM 1533 N N . ILE B 1 64 ? 7.191 -19.875 2 1 97.81 64 ILE B N 1
ATOM 1534 C CA . ILE B 1 64 ? 6.996 -18.641 2.736 1 97.81 64 ILE B CA 1
ATOM 1535 C C . ILE B 1 64 ? 7.16 -18.891 4.234 1 97.81 64 ILE B C 1
ATOM 1537 O O . ILE B 1 64 ? 6.422 -19.688 4.816 1 97.81 64 ILE B O 1
ATOM 1541 N N . PRO B 1 65 ? 8.062 -18.234 4.852 1 97.19 65 PRO B N 1
ATOM 1542 C CA . PRO B 1 65 ? 8.312 -18.469 6.277 1 97.19 65 PRO B CA 1
ATOM 1543 C C . PRO B 1 65 ? 7.133 -18.047 7.156 1 97.19 65 PRO B C 1
ATOM 1545 O O . PRO B 1 65 ? 6.387 -17.125 6.801 1 97.19 65 PRO B O 1
ATOM 1548 N N . PRO B 1 66 ? 7.031 -18.688 8.297 1 97.19 66 PRO B N 1
ATOM 1549 C CA . PRO B 1 66 ? 5.91 -18.406 9.203 1 97.19 66 PRO B CA 1
ATOM 1550 C C . PRO B 1 66 ? 5.801 -16.938 9.562 1 97.19 66 PRO B C 1
ATOM 1552 O O . PRO B 1 66 ? 4.691 -16.406 9.68 1 97.19 66 PRO B O 1
ATOM 1555 N N . GLU B 1 67 ? 6.934 -16.266 9.773 1 95.56 67 GLU B N 1
ATOM 1556 C CA . GLU B 1 67 ? 6.902 -14.852 10.148 1 95.56 67 GLU B CA 1
ATOM 1557 C C . GLU B 1 67 ? 6.301 -14 9.031 1 95.56 67 GLU B C 1
ATOM 1559 O O . GLU B 1 67 ? 5.57 -13.047 9.305 1 95.56 67 GLU B O 1
ATOM 1564 N N . GLU B 1 68 ? 6.613 -14.312 7.801 1 95.88 68 GLU B N 1
ATOM 1565 C CA . GLU B 1 68 ? 6.051 -13.602 6.656 1 95.88 68 GLU B CA 1
ATOM 1566 C C . GLU B 1 68 ? 4.559 -13.891 6.504 1 95.88 68 GLU B C 1
ATOM 1568 O O . GLU B 1 68 ? 3.771 -12.984 6.227 1 95.88 68 GLU B O 1
ATOM 1573 N N . VAL B 1 69 ? 4.176 -15.125 6.711 1 96.94 69 VAL B N 1
ATOM 1574 C CA . VAL B 1 69 ? 2.771 -15.516 6.652 1 96.94 69 VAL B CA 1
ATOM 1575 C C . VAL B 1 69 ? 1.976 -14.727 7.691 1 96.94 69 VAL B C 1
ATOM 1577 O O . VAL B 1 69 ? 0.914 -14.18 7.387 1 96.94 69 VAL B O 1
ATOM 1580 N N . ARG B 1 70 ? 2.498 -14.68 8.891 1 96.88 70 ARG B N 1
ATOM 1581 C CA . ARG B 1 70 ? 1.842 -13.938 9.961 1 96.88 70 ARG B CA 1
ATOM 1582 C C . ARG B 1 70 ? 1.718 -12.461 9.609 1 96.88 70 ARG B C 1
ATOM 1584 O O . ARG B 1 70 ? 0.681 -11.836 9.859 1 96.88 70 ARG B O 1
ATOM 1591 N N . SER B 1 71 ? 2.764 -11.977 9.047 1 97.06 71 SER B N 1
ATOM 1592 C CA . SER B 1 71 ? 2.777 -10.57 8.664 1 97.06 71 SER B CA 1
ATOM 1593 C C . SER B 1 71 ? 1.697 -10.266 7.633 1 97.06 71 SER B C 1
ATOM 1595 O O . SER B 1 71 ? 0.917 -9.328 7.805 1 97.06 71 SER B O 1
ATOM 1597 N N . ILE B 1 72 ? 1.601 -11.062 6.637 1 97.62 72 ILE B N 1
ATOM 1598 C CA . ILE B 1 72 ? 0.625 -10.898 5.566 1 97.62 72 ILE B CA 1
ATOM 1599 C C . ILE B 1 72 ? -0.789 -10.984 6.133 1 97.62 72 ILE B C 1
ATOM 1601 O O . ILE B 1 72 ? -1.631 -10.133 5.863 1 97.62 72 ILE B O 1
ATOM 1605 N N . ASN B 1 73 ? -1.016 -11.984 6.926 1 98.19 73 ASN B N 1
ATOM 1606 C CA . ASN B 1 73 ? -2.35 -12.227 7.469 1 98.19 73 ASN B CA 1
ATOM 1607 C C . ASN B 1 73 ? -2.758 -11.125 8.453 1 98.19 73 ASN B C 1
ATOM 1609 O O . ASN B 1 73 ? -3.924 -10.734 8.5 1 98.19 73 ASN B O 1
ATOM 1613 N N . SER B 1 74 ? -1.804 -10.703 9.219 1 98.25 74 SER B N 1
ATOM 1614 C CA . SER B 1 74 ? -2.102 -9.633 10.164 1 98.25 74 SER B CA 1
ATOM 1615 C C . SER B 1 74 ? -2.494 -8.352 9.438 1 98.25 74 SER B C 1
ATOM 1617 O O . SER B 1 74 ? -3.494 -7.715 9.781 1 98.25 74 SER B O 1
ATOM 1619 N N . LEU B 1 75 ? -1.721 -8.016 8.43 1 98.31 75 LEU B N 1
ATOM 1620 C CA . LEU B 1 75 ? -2.031 -6.836 7.625 1 98.31 75 LEU B CA 1
ATOM 1621 C C . LEU B 1 75 ? -3.4 -6.973 6.969 1 98.31 75 LEU B C 1
ATOM 1623 O O . LEU B 1 75 ? -4.23 -6.062 7.055 1 98.31 75 LEU B O 1
ATOM 1627 N N . ALA B 1 76 ? -3.578 -8.086 6.344 1 98.81 76 ALA B N 1
ATOM 1628 C CA . ALA B 1 76 ? -4.84 -8.352 5.656 1 98.81 76 ALA B CA 1
ATOM 1629 C C . ALA B 1 76 ? -6.023 -8.234 6.613 1 98.81 76 ALA B C 1
ATOM 1631 O O . ALA B 1 76 ? -7.055 -7.652 6.266 1 98.81 76 ALA B O 1
ATOM 1632 N N . SER B 1 77 ? -5.84 -8.781 7.758 1 98.69 77 SER B N 1
ATOM 1633 C CA . SER B 1 77 ? -6.91 -8.805 8.75 1 98.69 77 SER B CA 1
ATOM 1634 C C . SER B 1 77 ? -7.281 -7.398 9.203 1 98.69 77 SER B C 1
ATOM 1636 O O . SER B 1 77 ? -8.461 -7.035 9.219 1 98.69 77 SER B O 1
ATOM 1638 N N . VAL B 1 78 ? -6.352 -6.586 9.516 1 98.69 78 VAL B N 1
ATOM 1639 C CA . VAL B 1 78 ? -6.617 -5.246 10.031 1 98.69 78 VAL B CA 1
ATOM 1640 C C . VAL B 1 78 ? -7.246 -4.391 8.93 1 98.69 78 VAL B C 1
ATOM 1642 O O . VAL B 1 78 ? -8.242 -3.695 9.172 1 98.69 78 VAL B O 1
ATOM 1645 N N . ILE B 1 79 ? -6.711 -4.457 7.707 1 98.5 79 ILE B N 1
ATOM 1646 C CA . ILE B 1 79 ? -7.168 -3.645 6.586 1 98.5 79 ILE B CA 1
ATOM 1647 C C . ILE B 1 79 ? -8.523 -4.156 6.094 1 98.5 79 ILE B C 1
ATOM 1649 O O . ILE B 1 79 ? -9.344 -3.381 5.609 1 98.5 79 ILE B O 1
ATOM 1653 N N . GLY B 1 80 ? -8.766 -5.332 6.32 1 98.31 80 GLY B N 1
ATOM 1654 C CA . GLY B 1 80 ? -9.898 -5.977 5.68 1 98.31 80 GLY B CA 1
ATOM 1655 C C . GLY B 1 80 ? -9.641 -6.34 4.227 1 98.31 80 GLY B C 1
ATOM 1656 O O . GLY B 1 80 ? -10.492 -6.129 3.365 1 98.31 80 GLY B O 1
ATOM 1657 N N . ALA B 1 81 ? -8.477 -6.852 3.928 1 98.69 81 ALA B N 1
ATOM 1658 C CA . ALA B 1 81 ? -8.031 -7.203 2.58 1 98.69 81 ALA B CA 1
ATOM 1659 C C . ALA B 1 81 ? -7.918 -8.719 2.422 1 98.69 81 ALA B C 1
ATOM 1661 O O . ALA B 1 81 ? -7.941 -9.453 3.41 1 98.69 81 ALA B O 1
ATOM 1662 N N . GLU B 1 82 ? -7.852 -9.102 1.224 1 98.81 82 GLU B N 1
ATOM 1663 C CA . GLU B 1 82 ? -7.594 -10.516 0.944 1 98.81 82 GLU B CA 1
ATOM 1664 C C . GLU B 1 82 ? -6.098 -10.789 0.83 1 98.81 82 GLU B C 1
ATOM 1666 O O . GLU B 1 82 ? -5.391 -10.102 0.095 1 98.81 82 GLU B O 1
ATOM 1671 N N . PRO B 1 83 ? -5.676 -11.82 1.509 1 98.88 83 PRO B N 1
ATOM 1672 C CA . PRO B 1 83 ? -4.258 -12.188 1.395 1 98.88 83 PRO B CA 1
ATOM 1673 C C . PRO B 1 83 ? -3.98 -13.109 0.212 1 98.88 83 PRO B C 1
ATOM 1675 O O . PRO B 1 83 ? -4.633 -14.148 0.068 1 98.88 83 PRO B O 1
ATOM 1678 N N . TRP B 1 84 ? -3.02 -12.688 -0.615 1 98.88 84 TRP B N 1
ATOM 1679 C CA . TRP B 1 84 ? -2.68 -13.43 -1.828 1 98.88 84 TRP B CA 1
ATOM 1680 C C . TRP B 1 84 ? -1.171 -13.617 -1.946 1 98.88 84 TRP B C 1
ATOM 1682 O O . TRP B 1 84 ? -0.397 -12.875 -1.334 1 98.88 84 TRP B O 1
ATOM 1692 N N . VAL B 1 85 ? -0.782 -14.594 -2.707 1 98.75 85 VAL B N 1
ATOM 1693 C CA . VAL B 1 85 ? 0.598 -14.75 -3.156 1 98.75 85 VAL B CA 1
ATOM 1694 C C . VAL B 1 85 ? 0.638 -14.852 -4.68 1 98.75 85 VAL B C 1
ATOM 1696 O O . VAL B 1 85 ? -0.196 -15.523 -5.285 1 98.75 85 VAL B O 1
ATOM 1699 N N . ALA B 1 86 ? 1.488 -14.094 -5.25 1 98.81 86 ALA B N 1
ATOM 1700 C CA . ALA B 1 86 ? 1.825 -14.211 -6.664 1 98.81 86 ALA B CA 1
ATOM 1701 C C . ALA B 1 86 ? 3.146 -14.953 -6.852 1 98.81 86 ALA B C 1
AT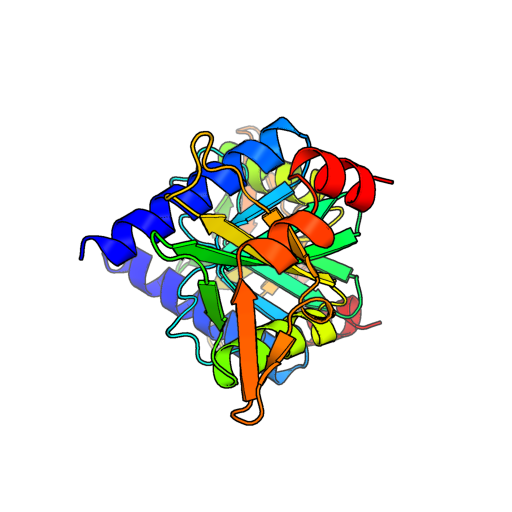OM 1703 O O . ALA B 1 86 ? 4.191 -14.5 -6.383 1 98.81 86 ALA B O 1
ATOM 1704 N N . VAL B 1 87 ? 3.105 -16.062 -7.578 1 98.44 87 VAL B N 1
ATOM 1705 C CA . VAL B 1 87 ? 4.312 -16.859 -7.758 1 98.44 87 VAL B CA 1
ATOM 1706 C C . VAL B 1 87 ? 4.664 -16.938 -9.242 1 98.44 87 VAL B C 1
ATOM 1708 O O . VAL B 1 87 ? 3.795 -17.203 -10.078 1 98.44 87 VAL B O 1
ATOM 1711 N N . LYS B 1 88 ? 5.859 -16.719 -9.508 1 97.75 88 LYS B N 1
ATOM 1712 C CA . LYS B 1 88 ? 6.414 -16.891 -10.844 1 97.75 88 LYS B CA 1
ATOM 1713 C C . LYS B 1 88 ? 7.531 -17.922 -10.852 1 97.75 88 LYS B C 1
ATOM 1715 O O . LYS B 1 88 ? 8.578 -17.719 -10.227 1 97.75 88 LYS B O 1
ATOM 1720 N N . PHE B 1 89 ? 7.309 -19.047 -11.539 1 97.06 89 PHE B N 1
ATOM 1721 C CA . PHE B 1 89 ? 8.344 -20.047 -11.734 1 97.06 89 PHE B CA 1
ATOM 1722 C C . PHE B 1 89 ? 9.094 -19.812 -13.039 1 97.06 89 PHE B C 1
ATOM 1724 O O . PHE B 1 89 ? 8.539 -20.016 -14.125 1 97.06 89 PHE B O 1
ATOM 1731 N N . THR B 1 90 ? 10.297 -19.484 -12.867 1 94.38 90 THR B N 1
ATOM 1732 C CA . THR B 1 90 ? 11.055 -19.125 -14.055 1 94.38 90 THR B CA 1
ATOM 1733 C C . THR B 1 90 ? 11.398 -20.359 -14.883 1 94.38 90 THR B C 1
ATOM 1735 O O . THR B 1 90 ? 11.797 -20.25 -16.047 1 94.38 90 THR B O 1
ATOM 1738 N N . SER B 1 91 ? 11.211 -21.516 -14.32 1 91.25 91 SER B N 1
ATOM 1739 C CA . SER B 1 91 ? 11.453 -22.766 -15.031 1 91.25 91 SER B CA 1
ATOM 1740 C C . SER B 1 91 ? 10.359 -23.047 -16.062 1 91.25 91 SER B C 1
ATOM 1742 O O . SER B 1 91 ? 10.539 -23.859 -16.969 1 91.25 91 SER B O 1
ATOM 1744 N N . GLU B 1 92 ? 9.266 -22.328 -15.891 1 91.62 92 GLU B N 1
ATOM 1745 C CA . GLU B 1 92 ? 8.164 -22.484 -16.844 1 91.62 92 GLU B CA 1
ATOM 1746 C C . GLU B 1 92 ? 8.398 -21.641 -18.094 1 91.62 92 GLU B C 1
ATOM 1748 O O . GLU B 1 92 ? 8.945 -20.531 -18 1 91.62 92 GLU B O 1
ATOM 1753 N N . ARG B 1 93 ? 8.016 -22.109 -19.219 1 85.19 93 ARG B N 1
ATOM 1754 C CA . ARG B 1 93 ? 8.289 -21.484 -20.516 1 85.19 93 ARG B CA 1
ATOM 1755 C C . ARG B 1 93 ? 7.742 -20.047 -20.547 1 85.19 93 ARG B C 1
ATOM 1757 O O . ARG B 1 93 ? 8.477 -19.109 -20.859 1 85.19 93 ARG B O 1
ATOM 1764 N N . ARG B 1 94 ? 6.535 -19.828 -20.188 1 85 94 ARG B N 1
ATOM 1765 C CA . ARG B 1 94 ? 5.945 -18.5 -20.281 1 85 94 ARG B CA 1
ATOM 1766 C C . ARG B 1 94 ? 6.254 -17.672 -19.047 1 85 94 ARG B C 1
ATOM 1768 O O . ARG B 1 94 ? 6.277 -16.438 -19.109 1 85 94 ARG B O 1
ATOM 1775 N N . GLY B 1 95 ? 6.496 -18.391 -17.906 1 89.31 95 GLY B N 1
ATOM 1776 C CA . GLY B 1 95 ? 6.902 -17.688 -16.703 1 89.31 95 GLY B CA 1
ATOM 1777 C C . GLY B 1 95 ? 5.836 -16.75 -16.172 1 89.31 95 GLY B C 1
ATOM 1778 O O . GLY B 1 95 ? 6.145 -15.664 -15.68 1 89.31 95 GLY B O 1
ATOM 1779 N N . ASN B 1 96 ? 4.645 -17.047 -16.359 1 94.62 96 ASN B N 1
ATOM 1780 C CA . ASN B 1 96 ? 3.529 -16.234 -15.891 1 94.62 96 ASN B CA 1
ATOM 1781 C C . ASN B 1 96 ? 3.309 -16.375 -14.391 1 94.62 96 ASN B C 1
ATOM 1783 O O . ASN B 1 96 ? 3.77 -17.359 -13.789 1 94.62 96 ASN B O 1
ATOM 1787 N N . PHE B 1 97 ? 2.637 -15.414 -13.82 1 98.38 97 PHE B N 1
ATOM 1788 C CA . PHE B 1 97 ? 2.297 -15.484 -12.406 1 98.38 97 PHE B CA 1
ATOM 1789 C C . PHE B 1 97 ? 1.132 -16.438 -12.18 1 98.38 97 PHE B C 1
ATOM 1791 O O . PHE B 1 97 ? 0.173 -16.453 -12.953 1 98.38 97 PHE B O 1
ATOM 1798 N N . TYR B 1 98 ? 1.265 -17.203 -11.164 1 98.62 98 TYR B N 1
ATOM 1799 C CA . TYR B 1 98 ? 0.116 -17.844 -10.523 1 98.62 98 TYR B CA 1
ATOM 1800 C C . TYR B 1 98 ? -0.346 -17.047 -9.312 1 98.62 98 TYR B C 1
ATOM 1802 O O . TYR B 1 98 ? 0.436 -16.797 -8.391 1 98.62 98 TYR B O 1
ATOM 1810 N N . MET B 1 99 ? -1.594 -16.641 -9.336 1 98.94 99 MET B N 1
ATOM 1811 C CA . MET B 1 99 ? -2.186 -15.992 -8.164 1 98.94 99 MET B CA 1
ATOM 1812 C C . MET B 1 99 ? -2.887 -17.016 -7.281 1 98.94 99 MET 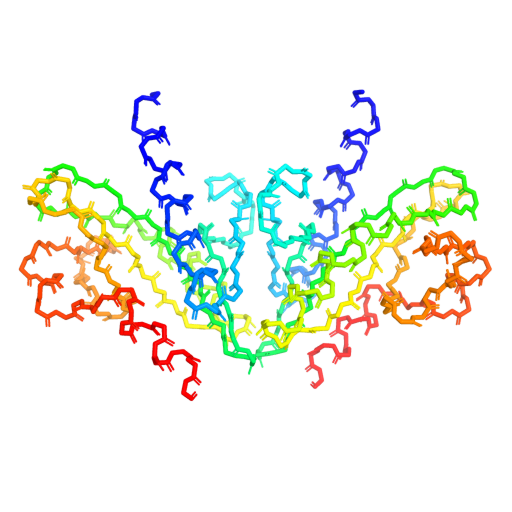B C 1
ATOM 1814 O O . MET B 1 99 ? -3.764 -17.75 -7.746 1 98.94 99 MET B O 1
ATOM 1818 N N . LEU B 1 100 ? -2.473 -17.047 -6.043 1 98.88 100 LEU B N 1
ATOM 1819 C CA . LEU B 1 100 ? -3.113 -17.953 -5.102 1 98.88 100 LEU B CA 1
ATOM 1820 C C . LEU B 1 100 ? -3.492 -17.234 -3.816 1 98.88 100 LEU B C 1
ATOM 1822 O O . LEU B 1 100 ? -2.736 -16.391 -3.328 1 98.88 100 LEU B O 1
ATOM 1826 N N . LYS B 1 101 ? -4.664 -17.609 -3.26 1 98.69 101 LYS B N 1
ATOM 1827 C CA . LYS B 1 101 ? -4.922 -17.188 -1.884 1 98.69 101 LYS B CA 1
ATOM 1828 C C . LYS B 1 101 ? -3.932 -17.844 -0.92 1 98.69 101 LYS B C 1
ATOM 1830 O O . LYS B 1 101 ? -3.549 -19 -1.103 1 98.69 101 LYS B O 1
ATOM 1835 N N . ILE B 1 102 ? -3.609 -17.109 0.07 1 98.56 102 ILE B N 1
ATOM 1836 C CA . ILE B 1 102 ? -2.689 -17.641 1.073 1 98.56 102 ILE B CA 1
ATOM 1837 C C . ILE B 1 102 ? -3.236 -18.953 1.643 1 98.56 102 ILE B C 1
ATOM 1839 O O . ILE B 1 102 ? -2.484 -19.906 1.861 1 98.56 102 ILE B O 1
ATOM 1843 N N . ASP B 1 103 ? -4.508 -19.031 1.796 1 97.44 103 ASP B N 1
ATOM 1844 C CA . ASP B 1 103 ? -5.16 -20.188 2.396 1 97.44 103 ASP B CA 1
ATOM 1845 C C . ASP B 1 103 ? -5.121 -21.391 1.453 1 97.44 103 ASP B C 1
ATOM 1847 O O . ASP B 1 103 ? -5.402 -22.516 1.863 1 97.44 103 ASP B O 1
ATOM 1851 N N . ASP B 1 104 ? -4.766 -21.172 0.244 1 98.31 104 ASP B N 1
ATOM 1852 C CA . ASP B 1 104 ? -4.703 -22.266 -0.721 1 98.31 104 ASP B CA 1
ATOM 1853 C C . ASP B 1 104 ? -3.326 -22.922 -0.722 1 98.31 104 ASP B C 1
ATOM 1855 O O . ASP B 1 104 ? -3.139 -23.984 -1.316 1 98.31 104 ASP B O 1
ATOM 1859 N N . ALA B 1 105 ? -2.346 -22.312 -0.093 1 98.56 105 ALA B N 1
ATOM 1860 C CA . ALA B 1 105 ? -1.007 -22.891 0.006 1 98.56 105 ALA B CA 1
ATOM 1861 C C . ALA B 1 105 ? -0.989 -24.078 0.963 1 98.56 105 ALA B C 1
ATOM 1863 O O . ALA B 1 105 ? -1.87 -24.203 1.816 1 98.56 105 ALA B O 1
ATOM 1864 N N . ARG B 1 106 ? 0.004 -24.875 0.725 1 98.44 106 ARG B N 1
ATOM 1865 C CA . ARG B 1 106 ? 0.154 -26.031 1.617 1 98.44 106 ARG B CA 1
ATOM 1866 C C . ARG B 1 106 ? 0.909 -25.641 2.883 1 98.44 106 ARG B C 1
ATOM 1868 O O . ARG B 1 106 ? 2.035 -25.141 2.814 1 98.44 106 ARG B O 1
ATOM 1875 N N . GLU B 1 107 ? 0.293 -25.984 3.982 1 98 107 GLU B N 1
ATOM 1876 C CA . GLU B 1 107 ? 0.967 -25.688 5.242 1 98 107 GLU B CA 1
ATOM 1877 C C . GLU B 1 107 ? 1.799 -26.875 5.719 1 98 107 GLU B C 1
ATOM 1879 O O . GLU B 1 107 ? 1.288 -27.984 5.832 1 98 107 GLU B O 1
ATOM 1884 N N . LEU B 1 108 ? 3.07 -26.562 5.984 1 98.06 108 LEU B N 1
ATOM 1885 C CA . LEU B 1 108 ? 3.977 -27.578 6.488 1 98.06 108 LEU B CA 1
ATOM 1886 C C . LEU B 1 108 ? 3.939 -27.641 8.008 1 98.06 108 LEU B C 1
ATOM 1888 O O . LEU B 1 108 ? 3.494 -26.688 8.664 1 98.06 108 LEU B O 1
ATOM 1892 N N . LYS B 1 109 ? 4.43 -28.703 8.602 1 97.31 109 LYS B N 1
ATOM 1893 C CA . LYS B 1 109 ? 4.496 -28.859 10.055 1 97.31 109 LYS B CA 1
ATOM 1894 C C . LYS B 1 109 ? 5.328 -27.75 10.688 1 97.31 109 LYS B C 1
ATOM 1896 O O . LYS B 1 109 ? 5.039 -27.312 11.797 1 97.31 109 LYS B O 1
ATOM 1901 N N . SER B 1 110 ? 6.332 -27.25 9.93 1 97 110 SER B N 1
ATOM 1902 C CA . SER B 1 110 ? 7.258 -26.219 10.383 1 97 110 SER B CA 1
ATOM 1903 C C . SER B 1 110 ? 6.586 -24.859 10.43 1 97 110 SER B C 1
ATOM 1905 O O . SER B 1 110 ? 7.129 -23.906 11.008 1 97 110 SER B O 1
ATOM 1907 N N . GLY B 1 111 ? 5.414 -24.703 9.883 1 96.56 111 GLY B N 1
ATOM 1908 C CA . GLY B 1 111 ? 4.727 -23.422 9.812 1 96.56 111 GLY B CA 1
ATOM 1909 C C . GLY B 1 111 ? 4.922 -22.703 8.492 1 96.56 111 GLY B C 1
ATOM 1910 O O . GLY B 1 111 ? 4.242 -21.719 8.203 1 96.56 111 GLY B O 1
ATOM 1911 N N . TYR B 1 112 ? 5.801 -23.297 7.754 1 98.25 112 TYR B N 1
ATOM 1912 C CA . TYR B 1 112 ? 6 -22.75 6.414 1 98.25 112 TYR B CA 1
ATOM 1913 C C . TYR B 1 112 ? 4.793 -23.031 5.523 1 98.25 112 TYR B C 1
ATOM 1915 O O . TYR B 1 112 ? 4.105 -24.047 5.703 1 98.25 112 TYR B O 1
ATOM 1923 N N . LEU B 1 113 ? 4.609 -22.125 4.621 1 98.62 113 LEU B N 1
ATOM 1924 C CA . LEU B 1 113 ? 3.721 -22.438 3.508 1 98.62 113 LEU B CA 1
ATOM 1925 C C . LEU B 1 113 ? 4.516 -22.844 2.277 1 98.62 113 LEU B C 1
ATOM 1927 O O . LEU B 1 113 ? 5.566 -22.266 1.984 1 98.62 113 LEU B O 1
ATOM 1931 N N . ALA B 1 114 ? 3.951 -23.828 1.604 1 98.75 114 ALA B N 1
ATOM 1932 C CA . ALA B 1 114 ? 4.598 -24.312 0.389 1 98.75 114 ALA B CA 1
ATOM 1933 C C . ALA B 1 114 ? 3.654 -24.234 -0.808 1 98.75 114 ALA B C 1
ATOM 1935 O O . ALA B 1 114 ? 2.467 -24.531 -0.693 1 98.75 114 ALA B O 1
ATOM 1936 N N . ILE B 1 115 ? 4.199 -23.766 -1.893 1 98.75 115 ILE B N 1
ATOM 1937 C CA . ILE B 1 115 ? 3.51 -23.766 -3.178 1 98.75 115 ILE B CA 1
ATOM 1938 C C . ILE B 1 115 ? 4.418 -24.375 -4.25 1 98.75 115 ILE B C 1
ATOM 1940 O O . ILE B 1 115 ? 5.398 -23.75 -4.66 1 98.75 115 ILE B O 1
ATOM 1944 N N . ASP B 1 116 ? 4.09 -25.547 -4.672 1 98.19 116 ASP B N 1
ATOM 1945 C CA . ASP B 1 116 ? 4.859 -26.156 -5.762 1 98.19 116 ASP B CA 1
ATOM 1946 C C . ASP B 1 116 ? 4.137 -25.984 -7.098 1 98.19 116 ASP B C 1
ATOM 1948 O O . ASP B 1 116 ? 3.025 -25.453 -7.145 1 98.19 116 ASP B O 1
ATOM 1952 N N . LEU B 1 117 ? 4.805 -26.453 -8.078 1 97.25 117 LEU B N 1
ATOM 1953 C CA . LEU B 1 117 ? 4.293 -26.25 -9.43 1 97.25 117 LEU B CA 1
ATOM 1954 C C . LEU B 1 117 ? 2.926 -26.906 -9.594 1 97.25 117 LEU B C 1
ATOM 1956 O O . LEU B 1 117 ? 2.025 -26.312 -10.203 1 97.25 117 LEU B O 1
ATOM 1960 N N . ASP B 1 118 ? 2.756 -28.031 -9.078 1 97.62 118 ASP B N 1
ATOM 1961 C CA . ASP B 1 118 ? 1.489 -28.75 -9.211 1 97.62 118 ASP B CA 1
ATOM 1962 C C . ASP B 1 118 ? 0.356 -27.984 -8.523 1 97.62 118 ASP B C 1
ATOM 1964 O O . ASP B 1 118 ? -0.729 -27.844 -9.094 1 97.62 118 ASP B O 1
ATOM 1968 N N . LEU B 1 119 ? 0.6 -27.562 -7.352 1 98.56 119 LEU B N 1
ATOM 1969 C CA . LEU B 1 119 ? -0.397 -26.781 -6.617 1 98.56 119 LEU B CA 1
ATOM 1970 C C . LEU B 1 119 ? -0.72 -25.484 -7.344 1 98.56 119 LEU B C 1
ATOM 1972 O O . LEU B 1 119 ? -1.889 -25.109 -7.461 1 98.56 119 LEU B O 1
ATOM 1976 N N . ALA B 1 120 ? 0.241 -24.781 -7.797 1 98.25 120 ALA B N 1
ATOM 1977 C CA . ALA B 1 120 ? 0.052 -23.531 -8.539 1 98.25 120 ALA B CA 1
ATOM 1978 C C . ALA B 1 120 ? -0.808 -23.766 -9.781 1 98.25 120 ALA B C 1
ATOM 1980 O O . ALA B 1 120 ? -1.692 -22.953 -10.078 1 98.25 120 ALA B O 1
ATOM 1981 N N . ARG B 1 121 ? -0.528 -24.828 -10.445 1 97.25 121 ARG B N 1
ATOM 1982 C CA . ARG B 1 121 ? -1.263 -25.141 -11.672 1 97.25 121 ARG B CA 1
ATOM 1983 C C . ARG B 1 121 ? -2.709 -25.5 -11.359 1 97.25 121 ARG B C 1
ATOM 1985 O O . ARG B 1 121 ? -3.619 -25.172 -12.125 1 97.25 121 ARG B O 1
ATOM 1992 N N . SER B 1 122 ? -2.906 -26.172 -10.289 1 98.12 122 SER B N 1
ATOM 1993 C CA . SER B 1 122 ? -4.227 -26.688 -9.945 1 98.12 122 SER B CA 1
ATOM 1994 C C . SER B 1 122 ? -5.094 -25.609 -9.297 1 98.12 122 SER B C 1
ATOM 1996 O O . SER B 1 122 ? -6.281 -25.5 -9.602 1 98.12 122 SER B O 1
ATOM 1998 N N . LYS B 1 123 ? -4.52 -24.75 -8.414 1 98.5 123 LYS B N 1
ATOM 1999 C CA . LYS B 1 123 ? -5.316 -23.828 -7.605 1 98.5 123 LYS B CA 1
ATOM 2000 C C . LYS B 1 123 ? -5.059 -22.375 -8 1 98.5 123 LYS B C 1
ATOM 2002 O O . LYS B 1 123 ? -5.848 -21.484 -7.672 1 98.5 123 LYS B O 1
ATOM 2007 N N . GLY B 1 124 ? -3.963 -22.156 -8.648 1 98.62 124 GLY B N 1
ATOM 2008 C CA . GLY B 1 124 ? -3.641 -20.797 -9.047 1 98.62 124 GLY B CA 1
ATOM 2009 C C . GLY B 1 124 ? -4.48 -20.312 -10.211 1 98.62 124 GLY B C 1
ATOM 2010 O O . GLY B 1 124 ? -4.875 -21.094 -11.078 1 98.62 124 GLY B O 1
ATOM 2011 N N . ILE B 1 125 ? -4.695 -19.031 -10.195 1 98.75 125 ILE B N 1
ATOM 2012 C CA . ILE B 1 125 ? -5.371 -18.406 -11.328 1 98.75 125 ILE B CA 1
ATOM 2013 C C . ILE B 1 125 ? -4.441 -17.391 -11.992 1 98.75 125 ILE B C 1
ATOM 2015 O O . ILE B 1 125 ? -3.422 -17.016 -11.414 1 98.75 125 ILE B O 1
ATOM 2019 N N . SER B 1 126 ? -4.801 -16.984 -13.188 1 98.69 126 SER B N 1
ATOM 2020 C CA . SER B 1 126 ? -4.004 -15.984 -13.898 1 98.69 126 SER B CA 1
ATOM 2021 C C . SER B 1 126 ? -4.199 -14.594 -13.289 1 98.69 126 SER B C 1
ATOM 2023 O O . SER B 1 126 ? -5.156 -14.367 -12.547 1 98.69 126 SER B O 1
ATOM 2025 N N . VAL B 1 127 ? -3.361 -13.711 -13.648 1 98.88 127 VAL B N 1
ATOM 2026 C CA . VAL B 1 127 ? -3.502 -12.32 -13.234 1 98.88 127 VAL B CA 1
ATOM 2027 C C . VAL B 1 127 ? -4.801 -11.742 -13.789 1 98.88 127 VAL B C 1
ATOM 2029 O O . VAL B 1 127 ? -5.488 -10.977 -13.102 1 98.88 127 VAL B O 1
ATOM 2032 N N . GLU B 1 128 ? -5.109 -12.141 -15.023 1 98.81 128 GLU B N 1
ATOM 2033 C CA . GLU B 1 128 ? -6.352 -11.672 -15.641 1 98.81 128 GLU B CA 1
ATOM 2034 C C . GLU B 1 128 ? -7.57 -12.172 -14.867 1 98.81 128 GLU B C 1
ATOM 2036 O O . GLU B 1 128 ? -8.523 -11.422 -14.664 1 98.81 128 GLU B O 1
ATOM 2041 N N . GLU B 1 129 ? -7.539 -13.398 -14.5 1 98.81 129 GLU B N 1
ATOM 2042 C CA . GLU B 1 129 ? -8.648 -13.938 -13.727 1 98.81 129 GLU B CA 1
ATOM 2043 C C . GLU B 1 129 ? -8.742 -13.281 -12.352 1 98.81 129 GLU B C 1
ATOM 2045 O O . GLU B 1 129 ? -9.836 -12.992 -11.867 1 98.81 129 GLU B O 1
ATOM 2050 N N . PHE B 1 130 ? -7.656 -13.133 -11.742 1 98.81 130 PHE B N 1
ATOM 2051 C CA . PHE B 1 130 ? -7.625 -12.383 -10.492 1 98.81 130 PHE B CA 1
ATOM 2052 C C . PHE B 1 130 ? -8.273 -11.016 -10.664 1 98.81 130 PHE B C 1
ATOM 2054 O O . PHE B 1 130 ? -9.102 -10.609 -9.844 1 98.81 130 PHE B O 1
ATOM 2061 N N . ALA B 1 131 ? -7.852 -10.305 -11.727 1 98.81 131 ALA B N 1
ATOM 2062 C CA . ALA B 1 131 ? -8.398 -8.984 -12.016 1 98.81 131 ALA B CA 1
ATOM 2063 C C . ALA B 1 131 ? -9.922 -9.039 -12.148 1 98.81 131 ALA B C 1
ATOM 2065 O O . ALA B 1 131 ? -10.625 -8.195 -11.602 1 98.81 131 ALA B O 1
ATOM 2066 N N . ARG B 1 132 ? -10.398 -10.047 -12.828 1 98.62 132 ARG B N 1
ATOM 2067 C CA . ARG B 1 132 ? -11.844 -10.211 -13 1 98.62 132 ARG B CA 1
ATOM 2068 C C . ARG B 1 132 ? -12.539 -10.414 -11.664 1 98.62 132 ARG B C 1
ATOM 2070 O O . ARG B 1 132 ? -13.609 -9.859 -11.422 1 98.62 132 ARG B O 1
ATOM 2077 N N . ARG B 1 133 ? -11.945 -11.125 -10.828 1 98.19 133 ARG B N 1
ATOM 2078 C CA . ARG B 1 133 ? -12.539 -11.445 -9.531 1 98.19 133 ARG B CA 1
ATOM 2079 C C . ARG B 1 133 ? -12.578 -10.211 -8.633 1 98.19 133 ARG B C 1
ATOM 2081 O O . ARG B 1 133 ? -13.602 -9.93 -8 1 98.19 133 ARG B O 1
ATOM 2088 N N . ILE B 1 134 ? -11.477 -9.492 -8.609 1 97.94 134 ILE B N 1
ATOM 2089 C CA . ILE B 1 134 ? -11.414 -8.359 -7.691 1 97.94 134 ILE B CA 1
ATOM 2090 C C . ILE B 1 134 ? -12.305 -7.227 -8.203 1 97.94 134 ILE B C 1
ATOM 2092 O O . ILE B 1 134 ? -12.797 -6.414 -7.422 1 97.94 134 ILE B O 1
ATOM 2096 N N . MET B 1 135 ? -12.586 -7.188 -9.469 1 98.06 135 MET B N 1
ATOM 2097 C CA . MET B 1 135 ? -13.367 -6.109 -10.07 1 98.06 135 MET B CA 1
ATOM 2098 C C . MET B 1 135 ? -14.852 -6.469 -10.102 1 98.06 135 MET B C 1
ATOM 2100 O O . MET B 1 135 ? -15.688 -5.641 -10.469 1 98.06 135 MET B O 1
ATOM 2104 N N . ALA B 1 136 ? -15.203 -7.625 -9.805 1 95.19 136 ALA B N 1
ATOM 2105 C CA . ALA B 1 136 ? -16.594 -8.078 -9.805 1 95.19 136 ALA B CA 1
ATOM 2106 C C . ALA B 1 136 ? -17.359 -7.531 -8.602 1 95.19 136 ALA B C 1
ATOM 2108 O O . ALA B 1 136 ? -16.766 -7.281 -7.551 1 95.19 136 ALA B O 1
#

Sequence (272 aa):
MKVKRKGTKAERDLLDKFWRLGIGAVRVAGSGASAHPSTDIIAGFRGRIAVIEVKVSSKEAVYIPPEEVRSINSLASVIGAEPWVAVKFTSERRGNFYMLKIDDARELKSGYLAIDLDLARSKGISVEEFARRIMAMKVKRKGTKAERDLLDKFWRLGIGAVRVAGSGASAHPSTDIIAGFRGRIAVIEVKVSSKEAVYIPPEEVRSINSLASVIGAEPWVAVKFTSERRGNFYMLKIDDARELKSGYLAIDLDLARSKGISVEEFARRIMA

Radius of gyration: 19.22 Å; Cα contacts (8 Å, |Δi|>4): 568; chains: 2; bounding box: 39×58×40 Å